Protein AF-A0A954A077-F1 (afdb_monomer)

Solvent-accessible surface area (backbone atoms only — not comparable to full-atom values): 20404 Å² total; per-residue (Å²): 140,79,82,82,80,78,78,80,76,77,80,78,68,87,57,57,68,68,60,30,76,21,44,39,75,40,31,40,36,46,90,84,21,35,38,33,35,31,28,73,30,87,57,69,44,81,38,37,49,15,20,44,37,42,24,48,82,58,83,99,54,82,42,47,31,32,36,51,42,54,82,83,36,66,44,51,37,69,34,50,36,39,37,29,52,63,32,69,64,61,98,71,73,58,87,57,49,46,52,48,24,67,52,47,84,50,29,77,48,46,100,31,81,76,78,68,49,46,64,41,37,33,42,33,39,26,70,48,64,52,73,95,46,76,83,45,64,86,32,64,41,29,58,51,40,24,43,50,63,90,50,81,59,47,69,42,38,26,75,63,52,36,40,64,73,88,51,54,39,72,53,53,60,90,76,30,26,49,30,44,52,85,57,96,85,46,83,40,68,55,72,86,37,49,47,78,35,71,76,78,48,86,82,53,71,70,50,66,69,87,65,81,62,83,86,54,55,83,66,79,73,80,87,53,91,81,64,65,79,66,62,86,47,72,67,49,88,51,69,88,58,49,35,52,32,48,37,58,80,76,72,59,92,57,67,43,37,46,41,51,45,38,47,78,77,74,88,82,61,89,74,74,40,40,77,82,82,62,80,51,99,79,54,53,75,58,77,81,43,76,47,67,68,48,82,50,78,48,85,64,80,78,89,51,82,85,51,63,91,50,74,44,41,39,37,50,44,47,45,68,86,86,71,98,70,96,74,92,82,64,79,51,78,48,78,51,118

Secondary structure (DSSP, 8-state):
-------------TTHHHHHTTEEEEEEETTTTEEEEEE-SSS-EE-TT-EEEEE---TTS-SEEEEEPPTT-EE-TT-EEEEESSPPPPSSPPTTEEE--SSGGGSSBSSS-----SSSEEEEEES---GGGTT-GGGEEEEEEES-S--TTHHHHHHTTSS-TT--BPPPPTT-EEEE---TT-SSPPGGGEEEESS--TTS-SS--------S------S-TT------PPP----SS--EEEEETT-----EEEEEEEE---TTS---S-GGG---TT-EEPPPEEEPSSEEEE------GGGTT---EEEEEEE--S--------EEEE---

Nearest PDB structures (foldseek):
  3gef-assembly2_B  TM=7.561E-01  e=6.639E-06  Homo sapiens
  1ifr-assembly1_A  TM=7.747E-01  e=1.526E-05  Homo sapiens
  7crg-assembly2_B  TM=7.083E-01  e=4.140E-05  Homo sapiens
  5aca-assembly1_3  TM=5.095E-01  e=5.907E+00  Foot-and-mouth disease virus SAT 2
  4rr3-assembly1_F  TM=3.360E-01  e=3.036E+00  Enterovirus A71

Radius of gyration: 25.1 Å; Cα contacts (8 Å, |Δi|>4): 631; chains: 1; bounding box: 51×75×74 Å

Structure (mmCIF, N/CA/C/O backbone):
data_AF-A0A954A077-F1
#
_entry.id   AF-A0A954A077-F1
#
loop_
_atom_site.group_PDB
_atom_site.id
_atom_site.type_symbol
_atom_site.label_atom_id
_atom_site.label_alt_id
_atom_site.label_comp_id
_atom_site.label_asym_id
_atom_site.label_entity_id
_atom_site.label_seq_id
_ato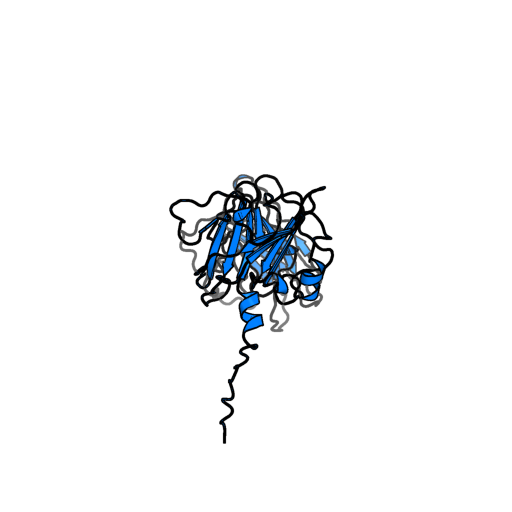m_site.pdbx_PDB_ins_code
_atom_site.Cartn_x
_atom_site.Cartn_y
_atom_site.Cartn_z
_atom_site.occupancy
_atom_site.B_iso_or_equiv
_atom_site.auth_seq_id
_atom_site.auth_comp_id
_atom_site.auth_asym_id
_atom_site.auth_atom_id
_atom_site.pdbx_PDB_model_num
ATOM 1 N N . MET A 1 1 ? 27.349 -47.635 -12.966 1.00 43.31 1 MET A N 1
ATOM 2 C CA . MET A 1 1 ? 27.189 -46.881 -11.704 1.00 43.31 1 MET A CA 1
ATOM 3 C C . MET A 1 1 ? 27.235 -45.392 -12.025 1.00 43.31 1 MET A C 1
ATOM 5 O O . MET A 1 1 ? 28.318 -44.858 -12.211 1.00 43.31 1 MET A O 1
ATOM 9 N N . ARG A 1 2 ? 26.081 -44.740 -12.211 1.00 41.91 2 ARG A N 1
ATOM 10 C CA . ARG A 1 2 ? 25.987 -43.276 -12.344 1.00 41.91 2 ARG A CA 1
ATOM 11 C C . ARG A 1 2 ? 25.276 -42.768 -11.096 1.00 41.91 2 ARG A C 1
ATOM 13 O O . ARG A 1 2 ? 24.147 -43.170 -10.839 1.00 41.91 2 ARG A O 1
ATOM 20 N N . SER A 1 3 ? 26.006 -41.992 -10.305 1.00 48.22 3 SER A N 1
ATOM 21 C CA . SER A 1 3 ? 25.556 -41.403 -9.048 1.00 48.22 3 SER A CA 1
ATOM 22 C C . SER A 1 3 ? 24.389 -40.451 -9.316 1.00 48.22 3 SER A C 1
ATOM 24 O O . SER A 1 3 ? 24.541 -39.506 -10.090 1.00 48.22 3 SER A O 1
ATOM 26 N N . LEU A 1 4 ? 23.227 -40.721 -8.713 1.00 46.06 4 LEU A N 1
ATOM 27 C CA . LEU A 1 4 ? 22.157 -39.738 -8.594 1.00 46.06 4 LEU A CA 1
ATOM 28 C C . LEU A 1 4 ? 22.641 -38.651 -7.629 1.00 46.06 4 LEU A C 1
ATOM 30 O O . LEU A 1 4 ? 22.697 -38.869 -6.421 1.00 46.06 4 LEU A O 1
ATOM 34 N N . SER A 1 5 ? 22.985 -37.481 -8.162 1.00 52.12 5 SER 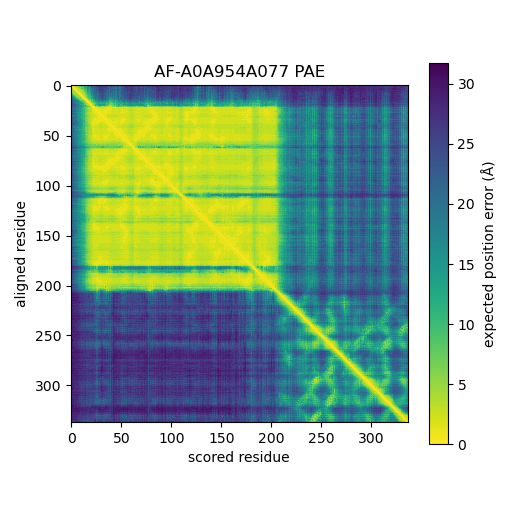A N 1
ATOM 35 C CA . SER A 1 5 ? 23.108 -36.265 -7.362 1.00 52.12 5 SER A CA 1
ATOM 36 C C . SER A 1 5 ? 21.711 -35.856 -6.907 1.00 52.12 5 SER A C 1
ATOM 38 O O . SER A 1 5 ? 20.961 -35.217 -7.643 1.00 52.12 5 SER A O 1
ATOM 40 N N . THR A 1 6 ? 21.350 -36.279 -5.701 1.00 49.41 6 THR A N 1
ATOM 41 C CA . THR A 1 6 ? 20.165 -35.829 -4.975 1.00 49.41 6 THR A CA 1
ATOM 42 C C . THR A 1 6 ? 20.297 -34.327 -4.738 1.00 49.41 6 THR A C 1
ATOM 44 O O . THR A 1 6 ? 21.000 -33.883 -3.833 1.00 49.41 6 THR A O 1
ATOM 47 N N . LEU A 1 7 ? 19.657 -33.533 -5.596 1.00 46.09 7 LEU A N 1
ATOM 48 C CA . LEU A 1 7 ? 19.487 -32.102 -5.394 1.00 46.09 7 LEU A CA 1
ATOM 49 C C . LEU A 1 7 ? 18.558 -31.933 -4.183 1.00 46.09 7 LEU A C 1
ATOM 51 O O . LEU A 1 7 ? 17.341 -32.074 -4.302 1.00 46.09 7 LEU A O 1
ATOM 55 N N . LEU A 1 8 ? 19.132 -31.698 -3.002 1.00 41.44 8 LEU A N 1
ATOM 56 C CA . LEU A 1 8 ? 18.382 -31.249 -1.833 1.00 41.44 8 LEU A CA 1
ATOM 57 C C . LEU A 1 8 ? 17.841 -29.846 -2.135 1.00 41.44 8 LEU A C 1
ATOM 59 O O . LEU A 1 8 ? 18.490 -28.834 -1.886 1.00 41.44 8 LEU A O 1
ATOM 63 N N . VAL A 1 9 ? 16.637 -29.789 -2.698 1.00 45.00 9 VAL A N 1
ATOM 64 C CA . VAL A 1 9 ? 15.799 -28.594 -2.649 1.00 45.00 9 VAL A CA 1
ATOM 65 C C . VAL A 1 9 ? 15.263 -28.532 -1.225 1.00 45.00 9 VAL A C 1
ATOM 67 O O . VAL A 1 9 ? 14.233 -29.119 -0.902 1.00 45.00 9 VAL A O 1
ATOM 70 N N . SER A 1 10 ? 16.016 -27.888 -0.337 1.00 42.28 10 SER A N 1
ATOM 71 C CA . SER A 1 10 ? 15.541 -27.557 1.002 1.00 42.28 10 SER A CA 1
ATOM 72 C C . SER A 1 10 ? 14.394 -26.564 0.863 1.00 42.28 10 SER A C 1
ATOM 74 O O . SER A 1 10 ? 14.587 -25.370 0.649 1.00 42.28 10 SER A O 1
ATOM 76 N N . VAL A 1 11 ? 13.181 -27.095 0.944 1.00 43.31 11 VAL A N 1
ATOM 77 C CA . VAL A 1 11 ? 11.930 -26.350 0.994 1.00 43.31 11 VAL A CA 1
ATOM 78 C C . VAL A 1 11 ? 11.874 -25.590 2.327 1.00 43.31 11 VAL A C 1
ATOM 80 O O . VAL A 1 11 ? 11.363 -26.077 3.331 1.00 43.31 11 VAL A O 1
ATOM 83 N N . LEU A 1 12 ? 12.422 -24.376 2.342 1.00 43.19 12 LEU A N 1
ATOM 84 C CA . LEU A 1 12 ? 12.240 -23.367 3.393 1.00 43.19 12 LEU A CA 1
ATOM 85 C C . LEU A 1 12 ? 10.832 -22.745 3.269 1.00 43.19 12 LEU A C 1
ATOM 87 O O . LEU A 1 12 ? 10.681 -21.565 2.978 1.00 43.19 12 LEU A O 1
ATOM 91 N N . LEU A 1 13 ? 9.770 -23.540 3.453 1.00 46.00 13 LEU A N 1
ATOM 92 C CA . LEU A 1 13 ? 8.381 -23.038 3.427 1.00 46.00 13 LEU A CA 1
ATOM 93 C C . LEU A 1 13 ? 7.870 -22.552 4.795 1.00 46.00 13 LEU A C 1
ATOM 95 O O . LEU A 1 13 ? 6.785 -21.984 4.868 1.00 46.00 13 LEU A O 1
ATOM 99 N N . ALA A 1 14 ? 8.640 -22.713 5.875 1.00 37.88 14 ALA A N 1
ATOM 100 C CA . ALA A 1 14 ? 8.203 -22.327 7.222 1.00 37.88 14 ALA A CA 1
ATOM 101 C C . ALA A 1 14 ? 8.355 -20.822 7.547 1.00 37.88 14 ALA A C 1
ATOM 103 O O . ALA A 1 14 ? 7.856 -20.376 8.574 1.00 37.88 14 ALA A O 1
ATOM 104 N N . GLY A 1 15 ? 9.007 -20.025 6.687 1.00 44.44 15 GLY A N 1
ATOM 105 C CA . GLY A 1 15 ? 9.194 -18.575 6.889 1.00 44.44 15 GLY A CA 1
ATOM 106 C C . GLY A 1 15 ? 8.196 -17.672 6.148 1.00 44.44 15 GLY A C 1
ATOM 107 O O . GLY A 1 15 ? 8.174 -16.464 6.372 1.00 44.44 15 GLY A O 1
ATOM 108 N N . ALA A 1 16 ? 7.365 -18.235 5.266 1.00 53.94 16 ALA A N 1
ATOM 109 C CA . ALA A 1 16 ? 6.495 -17.453 4.386 1.00 53.94 16 ALA A CA 1
ATOM 110 C C . ALA A 1 16 ? 5.394 -16.636 5.107 1.00 53.94 16 ALA A C 1
ATOM 112 O O . ALA A 1 16 ? 5.145 -15.514 4.673 1.00 53.94 16 ALA A O 1
ATOM 113 N N . PRO A 1 17 ? 4.744 -17.115 6.193 1.00 56.19 17 PRO A N 1
ATOM 114 C CA . PRO A 1 17 ? 3.683 -16.346 6.853 1.00 56.19 17 PRO A CA 1
ATOM 115 C C . PRO A 1 17 ? 4.209 -15.129 7.626 1.00 56.19 17 PRO A C 1
ATOM 117 O O . PRO A 1 17 ? 3.603 -14.063 7.573 1.00 56.19 17 PRO A O 1
ATOM 120 N N . ALA A 1 18 ? 5.355 -15.270 8.305 1.00 58.28 18 ALA A N 1
ATOM 121 C CA . ALA A 1 18 ? 5.937 -14.201 9.119 1.00 58.28 18 ALA A CA 1
ATOM 122 C C . ALA A 1 18 ? 6.430 -13.024 8.261 1.00 58.28 18 ALA A C 1
ATOM 124 O O . ALA A 1 18 ? 6.227 -11.872 8.627 1.00 58.28 18 ALA A O 1
ATOM 125 N N . LEU A 1 19 ? 6.998 -13.308 7.082 1.00 60.53 19 LEU A N 1
ATOM 126 C CA . LEU A 1 19 ? 7.396 -12.274 6.121 1.00 60.53 19 LEU A CA 1
ATOM 127 C C . LEU A 1 19 ? 6.197 -11.579 5.456 1.00 60.53 19 LEU A C 1
ATOM 129 O O . LEU A 1 19 ? 6.323 -10.432 5.040 1.00 60.53 19 LEU A O 1
ATOM 133 N N . ARG A 1 20 ? 5.030 -12.236 5.350 1.00 64.69 20 ARG A N 1
ATOM 134 C CA . ARG A 1 20 ? 3.834 -11.599 4.772 1.00 64.69 20 ARG A CA 1
ATOM 135 C C . ARG A 1 20 ? 3.222 -10.541 5.683 1.00 64.69 20 ARG A C 1
ATOM 137 O O . ARG A 1 20 ? 2.808 -9.506 5.194 1.00 64.69 20 ARG A O 1
ATOM 144 N N . ALA A 1 21 ? 3.201 -10.778 6.992 1.00 68.31 21 ALA A N 1
ATOM 145 C CA . ALA A 1 21 ? 2.691 -9.799 7.956 1.00 68.31 21 ALA A CA 1
ATOM 146 C C . ALA A 1 21 ? 3.620 -8.583 8.135 1.00 68.31 21 ALA A C 1
ATOM 148 O O . ALA A 1 21 ? 3.253 -7.604 8.779 1.00 68.31 21 ALA A O 1
ATOM 149 N N . GLN A 1 22 ? 4.842 -8.672 7.605 1.00 86.56 22 GLN A N 1
ATOM 150 C CA . GLN A 1 22 ? 5.888 -7.692 7.826 1.00 86.56 22 GLN A CA 1
ATOM 151 C C . GLN A 1 22 ? 5.765 -6.470 6.912 1.00 86.56 22 GLN A C 1
ATOM 153 O O . GLN A 1 22 ? 6.165 -5.399 7.331 1.00 86.56 22 GLN A O 1
ATOM 158 N N . VAL A 1 23 ? 5.248 -6.581 5.689 1.00 92.19 23 VAL A N 1
ATOM 159 C CA . VAL A 1 23 ? 5.204 -5.439 4.761 1.00 92.19 23 VAL A CA 1
ATOM 160 C C . VAL A 1 23 ? 3.761 -5.066 4.479 1.00 92.19 23 VAL A C 1
ATOM 162 O O . VAL A 1 23 ? 3.022 -5.874 3.926 1.00 92.19 23 VAL A O 1
ATOM 165 N N . ILE A 1 24 ? 3.378 -3.845 4.838 1.00 92.94 24 ILE A N 1
ATOM 166 C CA . ILE A 1 24 ? 1.991 -3.375 4.777 1.00 92.94 24 ILE A CA 1
ATOM 167 C C . ILE A 1 24 ? 1.879 -2.059 4.012 1.00 92.94 24 ILE A C 1
ATOM 169 O O . ILE A 1 24 ? 2.839 -1.292 3.918 1.00 92.94 24 ILE A O 1
ATOM 173 N N . LEU A 1 25 ? 0.691 -1.788 3.490 1.00 95.31 25 LEU A N 1
ATOM 174 C CA . LEU A 1 25 ? 0.269 -0.496 2.971 1.00 95.31 25 LEU A CA 1
ATOM 175 C C . LEU A 1 25 ? -0.069 0.401 4.161 1.00 95.31 25 LEU A C 1
ATOM 177 O O . LEU A 1 25 ? -1.103 0.220 4.805 1.00 95.31 25 LEU A O 1
ATOM 181 N N . SER A 1 26 ? 0.819 1.344 4.474 1.00 94.31 26 SER A N 1
ATOM 182 C CA . SER A 1 26 ? 0.599 2.270 5.586 1.00 94.31 26 SER A CA 1
ATOM 183 C C . SER A 1 26 ? -0.288 3.432 5.174 1.00 94.31 26 SER A C 1
ATOM 185 O O 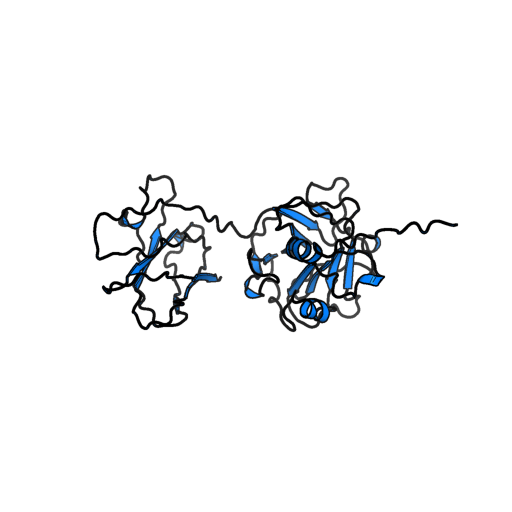. SER A 1 26 ? -1.152 3.831 5.948 1.00 94.31 26 SER A O 1
ATOM 187 N N . GLU A 1 27 ? -0.108 3.962 3.962 1.00 96.06 27 GLU A N 1
ATOM 188 C CA . GLU A 1 27 ? -0.827 5.160 3.548 1.00 96.06 27 GLU A CA 1
ATOM 189 C C . GLU A 1 27 ? -0.944 5.320 2.031 1.00 96.06 27 GLU A C 1
ATOM 191 O O . GLU A 1 27 ? -0.059 4.931 1.271 1.00 96.06 27 GLU A O 1
ATOM 196 N N . ILE A 1 28 ? -2.046 5.916 1.578 1.00 98.00 28 ILE A N 1
ATOM 197 C CA . ILE A 1 28 ? -2.298 6.237 0.172 1.00 98.00 28 ILE A CA 1
ATOM 198 C C . ILE A 1 28 ? -2.722 7.695 0.069 1.00 98.00 28 ILE A C 1
ATOM 200 O O . ILE A 1 28 ? -3.757 8.079 0.610 1.00 98.00 28 ILE A O 1
ATOM 204 N N . GLN A 1 29 ? -1.971 8.494 -0.680 1.00 97.88 29 GLN A N 1
ATOM 205 C CA . GLN A 1 29 ? -2.287 9.896 -0.920 1.00 97.88 29 GLN A CA 1
ATOM 206 C C . GLN A 1 29 ? -2.638 10.116 -2.395 1.00 97.88 29 GLN A C 1
ATOM 208 O O . GLN A 1 29 ? -1.939 9.664 -3.310 1.00 97.88 29 GLN A O 1
ATOM 213 N N . PHE A 1 30 ? -3.757 10.805 -2.623 1.00 97.94 30 PHE A N 1
ATOM 214 C CA . PHE A 1 30 ? -4.420 10.856 -3.923 1.00 97.94 30 PHE A CA 1
ATOM 215 C C . PHE A 1 30 ? -4.063 12.098 -4.748 1.00 97.94 30 PHE A C 1
ATOM 217 O O . PHE A 1 30 ? -4.082 12.037 -5.973 1.00 97.94 30 PHE A O 1
ATOM 224 N N . GLU A 1 31 ? -3.721 13.231 -4.147 1.00 96.50 31 GLU A N 1
ATOM 225 C CA . GLU A 1 31 ? -3.400 14.461 -4.880 1.00 96.50 31 GLU A CA 1
ATOM 226 C C . GLU A 1 31 ? -1.989 14.427 -5.496 1.00 96.50 31 GLU A C 1
ATOM 228 O O . GLU A 1 31 ? -1.798 14.665 -6.692 1.00 96.50 31 GLU A O 1
ATOM 233 N N . ASP A 1 32 ? -0.999 14.062 -4.693 1.00 96.94 32 ASP A N 1
ATOM 234 C CA . ASP A 1 32 ? 0.406 13.896 -5.063 1.00 96.94 32 ASP A CA 1
ATOM 235 C C . ASP A 1 32 ? 0.720 12.496 -5.595 1.00 96.94 32 ASP A C 1
ATOM 237 O O . ASP A 1 32 ? 1.808 12.290 -6.140 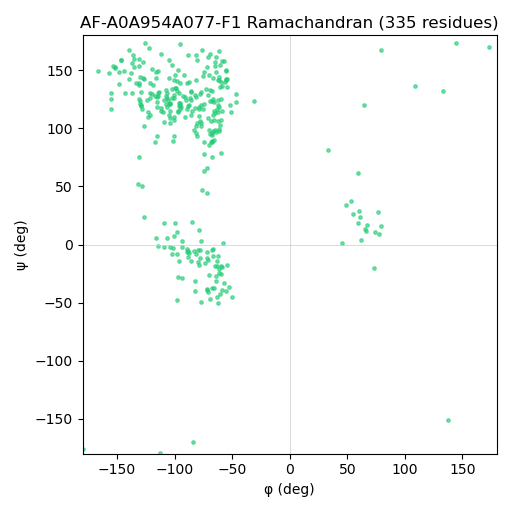1.00 96.94 32 ASP A O 1
ATOM 241 N N . GLN A 1 33 ? -0.247 11.574 -5.524 1.00 97.44 33 GLN A N 1
ATOM 242 C CA . GLN A 1 33 ? -0.193 10.234 -6.110 1.00 97.44 33 GLN A CA 1
ATOM 243 C C . GLN A 1 33 ? 0.982 9.421 -5.569 1.00 97.44 33 GLN A C 1
ATOM 245 O O . GLN A 1 33 ? 1.877 9.021 -6.316 1.00 97.44 33 GLN A O 1
ATOM 250 N N . TRP A 1 34 ? 1.005 9.178 -4.264 1.00 98.00 34 TRP A N 1
ATOM 251 C CA . TRP A 1 34 ? 1.998 8.296 -3.664 1.00 98.00 34 TRP A CA 1
ATOM 252 C C . TRP A 1 34 ? 1.356 7.274 -2.738 1.00 98.00 34 TRP A C 1
ATOM 254 O O . TRP A 1 34 ? 0.271 7.470 -2.196 1.00 98.00 34 TRP A O 1
ATOM 264 N N . ILE A 1 35 ? 2.054 6.157 -2.596 1.00 98.25 35 ILE A N 1
ATOM 265 C CA . ILE A 1 35 ? 1.714 5.041 -1.725 1.00 98.25 35 ILE A CA 1
ATOM 266 C C . ILE A 1 35 ? 2.884 4.880 -0.772 1.00 98.25 35 ILE A C 1
ATOM 268 O O . ILE A 1 35 ? 4.036 4.837 -1.204 1.00 98.25 35 ILE A O 1
ATOM 272 N N . GLU A 1 36 ? 2.602 4.791 0.510 1.00 97.56 36 GLU A N 1
ATOM 273 C CA . GLU A 1 36 ? 3.590 4.474 1.517 1.00 97.56 36 GLU A CA 1
ATOM 274 C C . GLU A 1 36 ? 3.456 3.014 1.936 1.00 97.56 36 GLU A C 1
ATOM 276 O O . GLU A 1 36 ? 2.363 2.478 2.142 1.00 97.56 36 GLU A O 1
ATOM 281 N N . ILE A 1 37 ? 4.608 2.362 2.003 1.00 96.38 37 ILE A N 1
ATOM 282 C CA . ILE A 1 37 ? 4.752 0.969 2.382 1.00 96.38 37 ILE A CA 1
ATOM 283 C C . ILE A 1 37 ? 5.638 0.936 3.617 1.00 96.38 37 ILE A C 1
ATOM 285 O O . ILE A 1 37 ? 6.726 1.510 3.613 1.00 96.38 37 ILE A O 1
ATOM 289 N N . LEU A 1 38 ? 5.194 0.235 4.652 1.00 93.44 38 LEU A N 1
ATOM 290 C CA . LEU A 1 38 ? 5.939 0.049 5.889 1.00 93.44 38 LEU A CA 1
ATOM 291 C C . LEU A 1 38 ? 6.455 -1.384 5.966 1.00 93.44 38 LEU A C 1
ATOM 293 O O . LEU A 1 38 ? 5.679 -2.336 5.888 1.00 93.44 38 LEU A O 1
ATOM 297 N N . ASN A 1 39 ? 7.754 -1.537 6.203 1.00 92.88 39 ASN A N 1
ATOM 298 C CA . ASN A 1 39 ? 8.304 -2.761 6.758 1.00 92.88 39 ASN A CA 1
ATOM 299 C C . ASN A 1 39 ? 8.120 -2.737 8.286 1.00 92.88 39 ASN A C 1
ATOM 301 O O . ASN A 1 39 ? 8.930 -2.184 9.016 1.00 92.88 39 ASN A O 1
ATOM 305 N N . ASN A 1 40 ? 7.059 -3.368 8.768 1.00 88.19 40 ASN A N 1
ATOM 306 C CA . ASN A 1 40 ? 6.650 -3.479 10.164 1.00 88.19 40 ASN A CA 1
ATOM 307 C C . ASN A 1 40 ? 7.447 -4.511 10.997 1.00 88.19 40 ASN A C 1
ATOM 309 O O . ASN A 1 40 ? 7.138 -4.796 12.150 1.00 88.19 40 ASN A O 1
ATOM 313 N N . GLY A 1 41 ? 8.457 -5.147 10.419 1.00 86.38 41 GLY A N 1
ATOM 314 C CA . GLY A 1 41 ? 9.256 -6.154 11.110 1.00 86.38 41 GLY A CA 1
ATOM 315 C C . GLY A 1 41 ? 10.679 -5.670 11.344 1.00 86.38 41 GLY A C 1
ATOM 316 O O . GLY A 1 41 ? 11.135 -4.734 10.692 1.00 86.38 41 GLY A O 1
ATOM 317 N N . PRO A 1 42 ? 11.429 -6.333 12.237 1.00 85.31 42 PRO A N 1
ATOM 318 C CA . PRO A 1 42 ? 12.794 -5.932 12.570 1.00 85.31 42 PRO A CA 1
ATOM 319 C C . PRO A 1 42 ? 13.815 -6.257 11.475 1.00 85.31 42 PRO A C 1
ATOM 321 O O . PRO A 1 42 ? 14.937 -5.757 11.512 1.00 85.31 42 PRO A O 1
ATOM 324 N N . ASN A 1 43 ? 13.459 -7.117 10.522 1.00 88.81 43 ASN A N 1
ATOM 325 C CA . ASN A 1 43 ? 14.390 -7.639 9.528 1.00 88.81 43 ASN A CA 1
ATOM 326 C C . ASN A 1 43 ? 14.308 -6.848 8.222 1.00 88.81 43 ASN A C 1
ATOM 328 O O . ASN A 1 43 ? 13.242 -6.371 7.843 1.00 88.81 43 ASN A O 1
ATOM 332 N N . GLU A 1 44 ? 15.411 -6.764 7.485 1.00 93.94 44 GLU A N 1
ATOM 333 C CA . GLU A 1 44 ? 15.356 -6.283 6.103 1.00 93.94 44 GLU A CA 1
ATOM 334 C C . GLU A 1 44 ? 14.495 -7.218 5.235 1.00 93.94 44 GLU A C 1
ATOM 336 O O . GLU A 1 44 ? 14.554 -8.442 5.377 1.00 93.94 44 GLU A O 1
ATOM 341 N N . VAL A 1 45 ? 13.721 -6.637 4.317 1.00 94.69 45 VAL A N 1
ATOM 342 C CA . VAL A 1 45 ? 12.962 -7.361 3.292 1.00 94.69 45 VAL A CA 1
ATOM 343 C C . VAL A 1 45 ? 13.515 -7.025 1.909 1.00 94.69 45 VAL A C 1
ATOM 345 O O . VAL A 1 45 ? 13.621 -5.857 1.533 1.00 94.69 45 VAL A O 1
ATOM 348 N N . ASP A 1 46 ? 13.842 -8.062 1.136 1.00 95.62 46 ASP A N 1
ATOM 349 C CA . ASP A 1 46 ? 14.175 -7.946 -0.286 1.00 95.62 46 ASP A CA 1
ATOM 350 C C . ASP A 1 46 ? 12.890 -7.992 -1.121 1.00 95.62 46 ASP A C 1
ATOM 352 O O . ASP A 1 46 ? 12.212 -9.020 -1.205 1.00 95.62 46 ASP A O 1
ATOM 356 N N . MET A 1 47 ? 12.559 -6.863 -1.738 1.00 96.44 47 MET A N 1
ATOM 357 C CA . MET A 1 47 ? 11.359 -6.667 -2.546 1.00 96.44 47 MET A CA 1
ATOM 358 C C . MET A 1 47 ? 11.648 -6.752 -4.045 1.00 96.44 47 MET A C 1
ATOM 360 O O . MET A 1 47 ? 10.755 -6.511 -4.849 1.00 96.44 47 MET A O 1
ATOM 364 N N . SER A 1 48 ? 12.862 -7.122 -4.463 1.00 96.56 48 SER A N 1
ATOM 365 C CA . SER A 1 48 ? 13.272 -7.125 -5.880 1.00 96.56 48 SER A CA 1
ATOM 366 C C . SER A 1 48 ? 12.414 -8.015 -6.783 1.00 96.56 48 SER A C 1
ATOM 368 O O . SER A 1 48 ? 12.443 -7.872 -8.000 1.00 96.56 48 SER A O 1
ATOM 370 N N . SER A 1 49 ? 11.687 -8.968 -6.198 1.00 95.94 49 SER A N 1
ATOM 371 C CA . SER A 1 49 ? 10.779 -9.878 -6.902 1.00 95.94 49 SER A CA 1
ATOM 372 C C . SER A 1 49 ? 9.305 -9.558 -6.669 1.00 95.94 49 SER A C 1
ATOM 374 O O . SER A 1 49 ? 8.453 -10.316 -7.113 1.00 95.94 49 SER A O 1
ATOM 376 N N . TRP A 1 50 ? 8.985 -8.469 -5.972 1.00 97.25 50 TRP A N 1
ATOM 377 C CA . TRP A 1 50 ? 7.625 -8.113 -5.573 1.00 97.25 50 TRP A CA 1
ATOM 378 C C . TRP A 1 50 ? 6.994 -7.149 -6.580 1.00 97.25 50 TRP A C 1
ATOM 380 O O . TRP A 1 50 ? 7.671 -6.601 -7.455 1.00 97.25 50 TRP A O 1
ATOM 390 N N . SER A 1 51 ? 5.706 -6.866 -6.427 1.00 97.19 51 SER A N 1
ATOM 391 C CA . SER A 1 51 ? 4.996 -5.856 -7.214 1.00 97.19 51 SER A CA 1
ATOM 392 C C . SER A 1 51 ? 3.899 -5.156 -6.415 1.00 97.19 51 SER A C 1
ATOM 394 O O . SER A 1 51 ? 3.359 -5.729 -5.469 1.00 97.19 51 SER A O 1
ATOM 396 N N . VAL A 1 52 ? 3.504 -3.964 -6.858 1.00 97.31 52 VAL A N 1
ATOM 397 C CA . VAL A 1 52 ? 2.267 -3.291 -6.441 1.00 97.31 52 VAL A CA 1
ATOM 398 C C . VAL A 1 52 ? 1.194 -3.489 -7.505 1.00 97.31 52 VAL A C 1
ATOM 400 O O . VAL A 1 52 ? 1.450 -3.345 -8.703 1.00 97.31 52 VAL A O 1
ATOM 403 N N . TYR A 1 53 ? -0.009 -3.820 -7.054 1.00 96.44 53 TYR A N 1
ATOM 404 C CA . TYR A 1 53 ? -1.192 -4.037 -7.872 1.00 96.44 53 TYR A CA 1
ATOM 405 C C . TYR A 1 53 ? -2.241 -2.966 -7.580 1.00 96.44 53 TYR A C 1
ATOM 407 O O . TYR A 1 53 ? -2.587 -2.762 -6.422 1.00 96.44 53 TYR A O 1
ATOM 415 N N . LEU A 1 54 ? -2.782 -2.339 -8.625 1.00 97.00 54 LEU A N 1
ATOM 416 C CA . LEU A 1 54 ? -3.945 -1.453 -8.548 1.00 97.00 54 LEU A CA 1
ATOM 417 C C . LEU A 1 54 ? -5.095 -2.052 -9.364 1.00 97.00 54 LEU A C 1
ATOM 419 O O . LEU A 1 54 ? -4.925 -2.341 -10.551 1.00 97.00 54 LEU A O 1
ATOM 423 N N . ALA A 1 55 ? -6.271 -2.187 -8.756 1.00 96.31 55 ALA A N 1
ATOM 424 C CA . ALA A 1 55 ? -7.525 -2.491 -9.434 1.00 96.31 55 ALA A CA 1
ATOM 425 C C . ALA A 1 55 ? -8.429 -1.254 -9.465 1.00 96.31 55 ALA A C 1
ATOM 427 O O . ALA A 1 55 ? -8.658 -0.614 -8.439 1.00 96.31 55 ALA A O 1
ATOM 428 N N . THR A 1 56 ? -8.991 -0.959 -10.635 1.00 96.12 56 THR A N 1
ATOM 429 C CA . THR A 1 56 ? -9.926 0.158 -10.840 1.00 96.12 56 THR A CA 1
ATOM 430 C C . THR A 1 56 ? -11.221 -0.343 -11.477 1.00 96.12 56 THR A C 1
ATOM 432 O O . THR A 1 56 ? -11.358 -1.521 -11.821 1.00 96.12 56 THR A O 1
ATOM 435 N N . LYS A 1 57 ? -12.214 0.540 -11.600 1.00 95.12 57 LYS A N 1
ATOM 436 C CA . LYS A 1 57 ? -13.512 0.251 -12.234 1.00 95.12 57 LYS A CA 1
ATOM 437 C C . LYS A 1 57 ? -13.871 1.254 -13.324 1.00 95.12 57 LYS A C 1
ATOM 439 O O . LYS A 1 57 ? -15.047 1.436 -13.639 1.00 95.12 57 LYS A O 1
ATOM 444 N N . THR A 1 58 ? -12.872 1.914 -13.897 1.00 92.38 58 THR A N 1
ATOM 445 C CA . THR A 1 58 ? -13.105 2.948 -14.899 1.00 92.38 58 THR A CA 1
ATOM 446 C C . THR A 1 58 ? -13.716 2.332 -16.161 1.00 92.38 58 THR A C 1
ATOM 448 O O . THR A 1 58 ? -13.122 1.428 -16.755 1.00 92.38 58 THR A O 1
ATOM 451 N N . PRO A 1 59 ? -14.904 2.789 -16.603 1.00 91.50 59 PRO A N 1
ATOM 452 C CA . PRO A 1 59 ? -15.548 2.237 -17.787 1.00 91.50 59 PRO A CA 1
ATOM 453 C C . PRO A 1 59 ? -14.643 2.310 -19.020 1.00 91.50 59 PRO A C 1
ATOM 455 O O . PRO A 1 59 ? -13.978 3.318 -19.257 1.00 91.50 59 PRO A O 1
ATOM 458 N N . ASN A 1 60 ? -14.661 1.252 -19.836 1.00 88.81 60 ASN A N 1
ATOM 459 C CA . ASN A 1 60 ? -13.898 1.146 -21.087 1.00 88.81 60 ASN A CA 1
ATOM 460 C C . ASN A 1 60 ? -12.367 1.222 -20.924 1.00 88.81 60 ASN A C 1
ATOM 462 O O . ASN A 1 60 ? -11.666 1.565 -21.878 1.00 88.81 60 ASN A O 1
ATOM 466 N N . ARG A 1 61 ? -11.833 0.900 -19.739 1.00 84.31 61 ARG A N 1
ATOM 467 C CA . ARG A 1 61 ? -10.388 0.821 -19.485 1.00 84.31 61 ARG A CA 1
ATOM 468 C C . ARG A 1 61 ? -9.966 -0.555 -18.985 1.00 84.31 61 ARG A C 1
ATOM 470 O O . ARG A 1 61 ? -10.785 -1.423 -18.693 1.00 84.31 61 ARG A O 1
ATOM 477 N N . THR A 1 62 ? -8.650 -0.762 -18.946 1.00 79.88 62 THR A N 1
ATOM 478 C CA . THR A 1 62 ? -8.086 -1.907 -18.228 1.00 79.88 62 THR A CA 1
ATOM 479 C C . THR A 1 62 ? -8.327 -1.687 -16.739 1.00 79.88 62 THR A C 1
ATOM 481 O O . THR A 1 62 ? -8.029 -0.624 -16.225 1.00 79.88 62 THR A O 1
ATOM 484 N N . ASN A 1 63 ? -8.828 -2.697 -16.035 1.00 86.44 63 ASN A N 1
ATOM 485 C CA . ASN A 1 63 ? -9.200 -2.569 -14.620 1.00 86.44 63 ASN A CA 1
ATOM 486 C C . ASN A 1 63 ? -8.124 -3.125 -13.673 1.00 86.44 63 ASN A C 1
ATOM 488 O O . ASN A 1 63 ? -8.418 -3.494 -12.536 1.00 86.44 63 ASN A O 1
ATOM 492 N N . ASN A 1 64 ? -6.890 -3.282 -14.162 1.00 92.81 64 ASN A N 1
ATOM 493 C CA . ASN A 1 64 ? -5.774 -3.802 -13.384 1.00 92.81 64 ASN A CA 1
ATOM 494 C C . ASN A 1 64 ? -4.405 -3.356 -13.906 1.00 92.81 64 ASN A C 1
ATOM 496 O O . ASN A 1 64 ? -4.079 -3.605 -15.067 1.00 92.81 64 ASN A O 1
ATOM 500 N N . TYR A 1 65 ? -3.572 -2.846 -13.006 1.00 94.50 65 TYR A N 1
ATOM 501 C CA . TYR A 1 65 ? -2.242 -2.312 -13.292 1.00 94.50 65 TYR A CA 1
ATOM 502 C C . TYR A 1 65 ? -1.218 -2.912 -12.328 1.00 94.50 65 TYR A C 1
ATOM 504 O O . TYR A 1 65 ? -1.513 -3.081 -11.146 1.00 94.50 65 TYR A O 1
ATOM 512 N N . TRP A 1 66 ? -0.036 -3.257 -12.840 1.00 94.75 66 TRP A N 1
ATOM 513 C CA . TRP A 1 66 ? 1.016 -3.928 -12.071 1.00 94.75 66 TRP A CA 1
ATOM 514 C C . TRP A 1 66 ? 2.347 -3.208 -12.227 1.00 94.75 66 TRP A C 1
ATOM 516 O O . TRP A 1 66 ? 2.878 -3.126 -13.334 1.00 94.75 66 TRP A O 1
ATOM 526 N N . PHE A 1 67 ? 2.911 -2.746 -11.120 1.00 96.19 67 PHE A N 1
ATOM 527 C CA . PHE A 1 67 ? 4.256 -2.189 -11.069 1.00 96.19 67 PHE A CA 1
ATOM 528 C C . PHE A 1 67 ? 5.194 -3.173 -10.370 1.00 96.19 67 PHE A C 1
ATOM 530 O O . PHE A 1 67 ? 4.957 -3.536 -9.222 1.00 96.19 67 PHE A O 1
ATOM 537 N N . GLY A 1 68 ? 6.244 -3.620 -11.056 1.00 96.56 68 GLY A N 1
ATOM 538 C CA . GLY A 1 68 ? 7.274 -4.476 -10.469 1.00 96.56 68 GLY A CA 1
ATOM 539 C C . GLY A 1 68 ? 8.334 -3.636 -9.775 1.00 96.56 68 GLY A C 1
ATOM 540 O O . GLY A 1 68 ? 8.851 -2.694 -10.370 1.00 96.56 68 GLY A O 1
ATOM 541 N N . PHE A 1 69 ? 8.682 -3.986 -8.539 1.00 97.12 69 PHE A N 1
ATOM 542 C CA . PHE A 1 69 ? 9.796 -3.335 -7.854 1.00 97.12 69 PHE A CA 1
ATOM 543 C C . PHE A 1 69 ? 11.110 -3.554 -8.633 1.00 97.12 69 PHE A C 1
ATOM 545 O O . PHE A 1 69 ? 11.386 -4.677 -9.065 1.00 97.12 69 PHE A O 1
ATOM 552 N N . PRO A 1 70 ? 11.947 -2.518 -8.821 1.00 96.50 70 PRO A N 1
ATOM 553 C CA . PRO A 1 70 ? 13.235 -2.671 -9.488 1.00 96.50 70 PRO A CA 1
ATOM 554 C C . PRO A 1 70 ? 14.158 -3.671 -8.779 1.00 96.50 70 PRO A C 1
ATOM 556 O O . PRO A 1 70 ? 14.044 -3.908 -7.573 1.00 96.50 70 PRO A O 1
ATOM 559 N N . ALA A 1 71 ? 15.130 -4.211 -9.514 1.00 95.88 71 ALA A N 1
ATOM 560 C CA . ALA A 1 71 ? 16.171 -5.048 -8.929 1.00 95.88 71 ALA A CA 1
ATOM 561 C C . ALA A 1 71 ? 16.907 -4.316 -7.791 1.00 95.88 71 ALA A C 1
ATOM 563 O O . ALA A 1 71 ? 17.204 -3.127 -7.901 1.00 95.88 71 ALA A O 1
ATOM 564 N N . ASN A 1 72 ? 17.242 -5.051 -6.729 1.00 94.62 72 ASN A N 1
ATOM 565 C CA . ASN A 1 72 ? 17.857 -4.553 -5.495 1.00 94.62 72 ASN A CA 1
ATOM 566 C C . ASN A 1 72 ? 16.967 -3.627 -4.648 1.00 94.62 72 ASN A C 1
ATOM 568 O O . ASN A 1 72 ? 17.484 -2.951 -3.759 1.00 94.62 72 ASN A O 1
ATOM 572 N N . SER A 1 73 ? 15.650 -3.609 -4.874 1.00 95.88 73 SER A N 1
ATOM 573 C CA . SER A 1 73 ? 14.719 -2.943 -3.957 1.00 95.88 73 SER A CA 1
ATOM 574 C C . SER A 1 73 ? 14.739 -3.654 -2.605 1.00 95.88 73 SER A C 1
ATOM 576 O O . SER A 1 73 ? 14.325 -4.808 -2.500 1.00 95.88 73 SER A O 1
ATOM 578 N N . ARG A 1 74 ? 15.232 -2.970 -1.571 1.00 95.75 74 ARG A N 1
ATOM 579 C CA . ARG A 1 74 ? 15.346 -3.477 -0.198 1.00 95.75 74 ARG A CA 1
ATOM 580 C C . ARG A 1 74 ? 14.745 -2.470 0.767 1.00 95.75 74 ARG A C 1
ATOM 582 O O . ARG A 1 74 ? 14.888 -1.268 0.560 1.00 95.75 74 ARG A O 1
ATOM 589 N N . MET A 1 75 ? 14.112 -2.962 1.824 1.00 95.25 75 MET A N 1
ATOM 590 C CA . MET A 1 75 ? 13.573 -2.127 2.894 1.00 95.25 75 MET A CA 1
ATOM 591 C C . MET A 1 75 ? 14.073 -2.647 4.233 1.00 95.25 75 MET A C 1
ATOM 593 O O . MET A 1 75 ? 13.763 -3.778 4.609 1.00 95.25 75 MET A O 1
ATOM 597 N N . ALA A 1 76 ? 14.851 -1.840 4.954 1.00 93.19 76 ALA A N 1
ATOM 598 C CA . ALA A 1 76 ? 15.296 -2.202 6.296 1.00 93.19 76 ALA A CA 1
ATOM 599 C C . ALA A 1 76 ? 14.102 -2.315 7.264 1.00 93.19 76 ALA A C 1
ATOM 601 O O . ALA A 1 76 ? 13.007 -1.827 6.979 1.00 93.19 76 ALA A O 1
ATOM 602 N N . GLY A 1 77 ? 14.308 -2.997 8.391 1.00 89.50 77 GLY A N 1
ATOM 603 C CA . GLY A 1 77 ? 13.261 -3.173 9.393 1.00 89.50 77 GLY A CA 1
ATOM 604 C C . GLY A 1 77 ? 12.781 -1.845 9.977 1.00 89.50 77 GLY A C 1
ATOM 605 O O . GLY A 1 77 ? 13.586 -0.938 10.197 1.00 89.50 77 GLY A O 1
ATOM 606 N N . TYR A 1 78 ? 11.476 -1.731 10.216 1.00 88.25 78 TYR A N 1
ATOM 607 C CA . TYR A 1 78 ? 10.810 -0.515 10.706 1.00 88.25 78 TYR A CA 1
ATOM 608 C C . TYR A 1 78 ? 11.061 0.731 9.846 1.00 88.25 78 TYR A C 1
ATOM 610 O O . TYR A 1 78 ? 11.048 1.852 10.352 1.00 88.25 78 TYR A O 1
ATOM 618 N N . GLN A 1 79 ? 11.351 0.550 8.556 1.00 92.31 79 GLN A N 1
ATOM 619 C CA . GLN A 1 79 ? 11.496 1.649 7.607 1.00 92.31 79 GLN A CA 1
ATOM 620 C C . GLN A 1 79 ? 10.287 1.746 6.687 1.00 92.31 79 GLN A C 1
ATOM 622 O O . GLN A 1 79 ? 9.560 0.776 6.466 1.00 92.31 79 GLN A O 1
ATOM 627 N N . PHE A 1 80 ? 10.134 2.937 6.122 1.00 94.50 80 PHE A N 1
ATOM 628 C CA . PHE A 1 80 ? 9.134 3.251 5.121 1.00 94.50 80 PHE A CA 1
ATOM 629 C C . PHE A 1 80 ? 9.749 3.292 3.729 1.00 94.50 80 PHE A C 1
ATOM 631 O O . PHE A 1 80 ? 10.931 3.594 3.554 1.00 94.50 80 PHE A O 1
ATOM 638 N N . LEU A 1 81 ? 8.906 3.050 2.737 1.00 96.94 81 LEU A N 1
ATOM 639 C CA . LEU A 1 81 ? 9.181 3.247 1.328 1.00 96.94 81 LEU A CA 1
ATOM 640 C C . LEU A 1 81 ? 8.034 4.040 0.718 1.00 96.94 81 LEU A C 1
ATOM 642 O O . LEU A 1 81 ? 6.882 3.608 0.755 1.00 96.94 81 LEU A O 1
ATOM 646 N N . LYS A 1 82 ? 8.358 5.177 0.111 1.00 97.81 82 LYS A N 1
ATOM 647 C CA . LYS A 1 82 ? 7.396 6.007 -0.609 1.00 97.81 82 LYS A CA 1
ATOM 648 C C . LYS A 1 82 ? 7.453 5.699 -2.100 1.00 97.81 82 LYS A C 1
ATOM 650 O O . LYS A 1 82 ? 8.444 5.982 -2.766 1.00 97.81 82 LYS A O 1
ATOM 655 N N . LEU A 1 83 ? 6.379 5.143 -2.641 1.00 98.00 83 LEU A N 1
ATOM 656 C CA . LEU A 1 83 ? 6.214 4.860 -4.061 1.00 98.00 83 LEU A CA 1
ATOM 657 C C . LEU A 1 83 ? 5.341 5.932 -4.719 1.00 98.00 83 LEU A C 1
ATOM 659 O O . LEU A 1 83 ? 4.130 5.964 -4.517 1.00 98.00 83 LEU A O 1
ATOM 663 N N . TYR A 1 84 ? 5.930 6.776 -5.559 1.00 98.12 84 TYR A N 1
ATOM 664 C CA . TYR A 1 84 ? 5.193 7.711 -6.402 1.00 98.12 84 TYR A CA 1
ATOM 665 C C . TYR A 1 84 ? 4.577 6.992 -7.604 1.00 98.12 84 TYR A C 1
ATOM 667 O O . TYR A 1 84 ? 5.279 6.429 -8.450 1.00 98.12 84 TYR A O 1
ATOM 675 N N . TRP A 1 85 ? 3.255 7.051 -7.693 1.00 97.44 85 TRP A N 1
ATOM 676 C CA . TRP A 1 85 ? 2.437 6.385 -8.692 1.00 97.44 85 TRP A CA 1
ATOM 677 C C . TRP A 1 85 ? 2.168 7.290 -9.899 1.00 97.44 85 TRP A C 1
ATOM 679 O O . TRP A 1 85 ? 1.729 8.431 -9.772 1.00 97.44 85 TRP A O 1
ATOM 689 N N . GLY A 1 86 ? 2.452 6.792 -11.100 1.00 95.31 86 GLY A N 1
ATOM 690 C CA . GLY A 1 86 ? 2.306 7.530 -12.358 1.00 95.31 86 GLY A CA 1
ATOM 691 C C . GLY A 1 86 ? 3.238 8.743 -12.499 1.00 95.31 86 GLY A C 1
ATOM 692 O O . GLY A 1 86 ? 3.008 9.590 -13.362 1.00 95.31 86 GLY A O 1
ATOM 693 N N . LYS A 1 87 ? 4.264 8.880 -11.647 1.00 96.50 87 LYS A N 1
ATOM 694 C CA . LYS A 1 87 ? 5.203 10.013 -11.676 1.00 96.50 87 LYS A CA 1
ATOM 695 C C . LYS A 1 87 ? 6.479 9.654 -12.420 1.00 96.50 87 LYS A C 1
ATOM 697 O O . LYS A 1 87 ? 7.018 8.562 -12.256 1.00 96.50 87 LYS A O 1
ATOM 702 N N . LYS A 1 88 ? 6.991 10.615 -13.191 1.00 96.38 88 LYS A N 1
ATOM 703 C CA . LYS A 1 88 ? 8.255 10.500 -13.921 1.00 96.38 88 LYS A CA 1
ATOM 704 C C . LYS A 1 88 ? 9.399 10.113 -12.984 1.00 96.38 88 LYS A C 1
ATOM 706 O O . LYS A 1 88 ? 9.556 10.709 -11.923 1.00 96.38 88 LYS A O 1
ATOM 711 N N . ILE A 1 89 ? 10.219 9.161 -13.422 1.00 96.56 89 ILE A N 1
ATOM 712 C CA . ILE A 1 89 ? 11.409 8.732 -12.684 1.00 96.56 89 ILE A CA 1
ATOM 713 C C . ILE A 1 89 ? 12.447 9.871 -12.726 1.00 96.56 89 ILE A C 1
ATOM 715 O O . ILE A 1 89 ? 12.804 10.319 -13.825 1.00 96.56 89 ILE A O 1
ATOM 719 N N . PRO A 1 90 ? 12.924 10.375 -11.572 1.00 96.88 90 PRO A N 1
ATOM 720 C CA . PRO A 1 90 ? 13.956 11.403 -11.536 1.00 96.88 90 PRO A CA 1
ATOM 721 C C . PRO A 1 90 ? 15.313 10.830 -11.966 1.00 96.88 90 PRO A C 1
ATOM 723 O O . PRO A 1 90 ? 15.549 9.626 -11.917 1.00 96.88 90 PRO A O 1
ATOM 726 N N . THR A 1 91 ? 16.249 11.700 -12.351 1.00 96.81 91 THR A N 1
ATOM 727 C CA . THR A 1 91 ? 17.625 11.281 -12.684 1.00 96.81 91 THR A CA 1
ATOM 728 C C . THR A 1 91 ? 18.361 10.687 -11.485 1.00 96.81 91 THR A C 1
ATOM 730 O O . THR A 1 91 ? 19.193 9.800 -11.649 1.00 96.81 91 THR A O 1
ATOM 733 N N . THR A 1 92 ? 18.033 11.171 -10.287 1.00 96.44 92 THR A N 1
ATOM 734 C CA . THR A 1 92 ? 18.543 10.673 -9.012 1.00 96.44 92 THR A CA 1
ATOM 735 C C . THR A 1 92 ? 17.346 10.415 -8.117 1.00 96.44 92 THR A C 1
ATOM 737 O O . THR A 1 92 ? 16.580 11.334 -7.837 1.00 96.44 92 THR A O 1
ATOM 740 N N . THR A 1 93 ? 17.170 9.167 -7.696 1.00 95.44 93 THR A N 1
ATOM 741 C CA . THR A 1 93 ? 16.075 8.789 -6.798 1.00 95.44 93 THR A CA 1
ATOM 742 C C . THR A 1 93 ? 16.521 9.002 -5.351 1.00 95.44 93 THR A C 1
ATOM 744 O O . THR A 1 93 ? 17.592 8.503 -4.988 1.00 95.44 93 THR A O 1
ATOM 747 N N . PRO A 1 94 ? 15.766 9.755 -4.532 1.00 95.62 94 PRO A N 1
ATOM 748 C CA . PRO A 1 94 ? 16.071 9.894 -3.113 1.00 95.62 94 PRO A CA 1
ATOM 749 C C . PRO A 1 94 ? 16.042 8.542 -2.380 1.00 95.62 94 PRO A C 1
ATOM 751 O O . PRO A 1 94 ? 15.355 7.616 -2.817 1.00 95.62 94 PRO A O 1
ATOM 754 N N . PRO A 1 95 ? 16.772 8.401 -1.258 1.00 93.44 95 PRO A N 1
ATOM 755 C CA . PRO A 1 95 ? 16.665 7.217 -0.412 1.00 93.44 95 PRO A CA 1
ATOM 756 C C . PRO A 1 95 ? 15.213 6.967 0.008 1.00 93.44 95 PRO A C 1
ATOM 758 O O . PRO A 1 95 ? 14.489 7.917 0.296 1.00 93.44 95 PRO A O 1
ATOM 761 N N . ASN A 1 96 ? 14.810 5.695 0.077 1.00 94.88 96 ASN A N 1
ATOM 762 C CA . ASN A 1 96 ? 13.458 5.269 0.464 1.00 94.88 96 ASN A CA 1
ATOM 763 C C . ASN A 1 96 ? 12.325 5.810 -0.425 1.00 94.88 96 ASN A C 1
ATOM 765 O O . ASN A 1 96 ? 11.159 5.766 -0.034 1.00 94.88 96 ASN A O 1
ATOM 769 N N . GLU A 1 97 ? 12.641 6.272 -1.634 1.00 97.19 97 GLU A N 1
ATOM 770 C CA . GLU A 1 97 ? 11.646 6.634 -2.635 1.00 97.19 97 GLU A CA 1
ATOM 771 C C . GLU A 1 97 ? 11.743 5.727 -3.863 1.00 97.19 97 GLU A C 1
ATOM 773 O O . GLU A 1 97 ? 12.819 5.273 -4.250 1.00 97.19 97 GLU A O 1
ATOM 778 N N . LEU A 1 98 ? 10.605 5.484 -4.504 1.00 97.44 98 LEU A N 1
ATOM 779 C CA . LEU A 1 98 ? 10.500 4.829 -5.801 1.00 97.44 98 LEU A CA 1
ATOM 780 C C . LEU A 1 98 ? 9.487 5.555 -6.670 1.00 97.44 98 LEU A C 1
ATOM 782 O O . LEU A 1 98 ? 8.572 6.209 -6.181 1.00 97.44 98 LEU A O 1
ATOM 786 N N . TYR A 1 99 ? 9.638 5.399 -7.978 1.00 97.81 99 TYR A N 1
ATOM 787 C CA . TYR A 1 99 ? 8.791 6.039 -8.970 1.00 97.81 99 TYR A CA 1
ATOM 788 C C . TYR A 1 99 ? 8.347 4.975 -9.959 1.00 97.81 99 TYR A C 1
ATOM 790 O O . TYR A 1 99 ? 9.189 4.298 -10.553 1.00 97.81 99 TYR A O 1
ATOM 798 N N . THR A 1 100 ? 7.038 4.833 -10.167 1.00 96.00 100 THR A N 1
ATOM 799 C CA . THR A 1 100 ? 6.537 3.891 -11.175 1.00 96.00 100 THR A CA 1
ATOM 800 C C . THR A 1 100 ? 6.813 4.361 -12.596 1.00 96.00 100 THR A C 1
ATOM 802 O O . THR A 1 100 ? 6.611 3.598 -13.526 1.00 96.00 100 THR A O 1
ATOM 805 N N . GLY A 1 101 ? 7.199 5.624 -12.788 1.00 94.94 101 GLY A N 1
ATOM 806 C CA . GLY A 1 101 ? 7.271 6.254 -14.097 1.00 94.94 101 GLY A CA 1
ATOM 807 C C . GLY A 1 101 ? 5.906 6.709 -14.622 1.00 94.94 101 GLY A C 1
ATOM 808 O O . GLY A 1 101 ? 4.852 6.348 -14.100 1.00 94.94 101 GLY A O 1
ATOM 809 N N . ASP A 1 102 ? 5.941 7.515 -15.680 1.00 92.31 102 ASP A N 1
ATOM 810 C CA . ASP A 1 102 ? 4.807 8.221 -16.300 1.00 92.31 102 ASP A CA 1
ATOM 811 C C . ASP A 1 102 ? 4.425 7.643 -17.677 1.00 92.31 102 ASP A C 1
ATOM 813 O O . ASP A 1 102 ? 3.769 8.293 -18.490 1.00 92.31 102 ASP A O 1
ATOM 817 N N . SER A 1 103 ? 4.852 6.408 -17.957 1.00 90.12 103 SER A N 1
ATOM 818 C CA . SER A 1 103 ? 4.640 5.738 -19.239 1.00 90.12 103 SER A CA 1
ATOM 819 C C . SER A 1 103 ? 4.193 4.294 -19.052 1.00 90.12 103 SER A C 1
ATOM 821 O O . SER A 1 103 ? 4.569 3.630 -18.085 1.00 90.12 103 SER A O 1
ATOM 823 N N . ASN A 1 104 ? 3.452 3.786 -20.035 1.00 87.31 104 ASN A N 1
ATOM 824 C CA . ASN A 1 104 ? 2.928 2.420 -20.038 1.00 87.31 104 ASN A CA 1
ATOM 825 C C . ASN A 1 104 ? 4.030 1.345 -20.010 1.00 87.31 104 ASN A C 1
ATOM 827 O O . ASN A 1 104 ? 3.763 0.215 -19.620 1.00 87.31 104 ASN A O 1
ATOM 831 N N . TRP A 1 105 ? 5.260 1.683 -20.407 1.00 89.19 105 TRP A N 1
ATOM 832 C CA . TRP A 1 105 ? 6.389 0.748 -20.468 1.00 89.19 105 TRP A CA 1
ATOM 833 C C . TRP A 1 105 ? 7.022 0.446 -19.112 1.00 89.19 105 TRP A C 1
ATOM 835 O O . TRP A 1 105 ? 7.834 -0.467 -19.010 1.00 89.19 105 TRP A O 1
ATOM 845 N N . HIS A 1 106 ? 6.671 1.208 -18.078 1.00 92.12 106 HIS A N 1
ATOM 846 C CA . HIS A 1 106 ? 7.193 0.994 -16.731 1.00 92.12 106 HIS A CA 1
ATOM 847 C C . HIS A 1 106 ? 6.342 0.021 -15.898 1.00 92.12 106 HIS A C 1
ATOM 849 O O . HIS A 1 106 ? 6.707 -0.324 -14.776 1.00 92.12 106 HIS A O 1
ATOM 855 N N . PHE A 1 107 ? 5.215 -0.436 -16.442 1.00 92.81 107 PHE A N 1
ATOM 856 C CA . PHE A 1 107 ? 4.326 -1.397 -15.802 1.00 92.81 107 PHE A CA 1
ATOM 857 C C . PHE A 1 107 ? 4.569 -2.788 -16.388 1.00 92.81 107 PHE A C 1
ATOM 859 O O . PHE A 1 107 ? 4.799 -2.935 -17.587 1.00 92.81 107 PHE A O 1
ATOM 866 N N . LEU A 1 108 ? 4.523 -3.818 -15.539 1.00 86.44 108 LEU A N 1
ATOM 867 C CA . LEU A 1 108 ? 4.791 -5.200 -15.946 1.00 86.44 108 LEU A CA 1
ATOM 868 C C . LEU A 1 108 ? 3.773 -5.663 -16.989 1.00 86.44 108 LEU A C 1
ATOM 870 O O . LEU A 1 108 ? 4.138 -6.198 -18.032 1.00 86.44 108 LEU A O 1
ATOM 874 N N . PHE A 1 109 ? 2.488 -5.459 -16.683 1.00 78.50 109 PHE A N 1
ATOM 875 C CA . PHE A 1 109 ? 1.361 -5.869 -17.513 1.00 78.50 109 PHE A CA 1
ATOM 876 C C . PHE A 1 109 ? 0.170 -4.934 -17.283 1.00 78.50 109 PHE A C 1
ATOM 878 O O . PHE A 1 109 ? -0.030 -4.408 -16.186 1.00 78.50 109 PHE A O 1
ATOM 885 N N . GLY A 1 110 ? -0.664 -4.798 -18.311 1.00 64.31 110 GLY A N 1
ATOM 886 C CA . GLY A 1 110 ? -1.754 -3.826 -18.354 1.00 64.31 110 GLY A CA 1
ATOM 887 C C . GLY A 1 110 ? -1.416 -2.729 -19.354 1.00 64.31 110 GLY A C 1
ATOM 888 O O . GLY A 1 110 ? -0.280 -2.275 -19.432 1.00 64.31 110 GLY A O 1
ATOM 889 N N . HIS A 1 111 ? -2.383 -2.339 -20.179 1.00 68.06 111 HIS A N 1
ATOM 890 C CA . HIS A 1 111 ? -2.186 -1.368 -21.258 1.00 68.06 111 HIS A CA 1
ATOM 891 C C . HIS A 1 111 ? -2.106 0.079 -20.736 1.00 68.06 111 HIS A C 1
ATOM 893 O O . HIS A 1 111 ? -2.758 0.973 -21.271 1.00 68.06 111 HIS A O 1
ATOM 899 N N . GLY A 1 112 ? -1.312 0.307 -19.691 1.00 76.38 112 GLY A N 1
ATOM 900 C CA . GLY A 1 112 ? -0.952 1.623 -19.192 1.00 76.38 112 GLY A CA 1
ATOM 901 C C . GLY A 1 112 ? -0.978 1.757 -17.687 1.00 76.38 112 GLY A C 1
ATOM 902 O O . GLY A 1 112 ? -0.721 0.793 -16.975 1.00 76.38 112 GLY A O 1
ATOM 903 N N . PHE A 1 113 ? -1.248 2.972 -17.233 1.00 87.69 113 PHE A N 1
ATOM 904 C CA . PHE A 1 113 ? -1.441 3.304 -15.832 1.00 87.69 113 PHE A CA 1
ATOM 905 C C . PHE A 1 113 ? -2.724 4.115 -15.684 1.00 87.69 113 PHE A C 1
ATOM 907 O O . PHE A 1 113 ? -3.203 4.741 -16.633 1.00 87.69 113 PHE A O 1
ATOM 914 N N . GLU A 1 114 ? -3.255 4.131 -14.473 1.00 92.44 114 GLU A N 1
ATOM 915 C CA . GLU A 1 114 ? -4.348 5.009 -14.088 1.00 92.44 114 GLU A CA 1
ATOM 916 C C . GLU A 1 114 ? -3.972 5.702 -12.784 1.00 92.44 114 GLU A C 1
ATOM 918 O O . GLU A 1 114 ? -3.401 5.038 -11.914 1.00 92.44 114 GLU A O 1
ATOM 923 N N . PRO A 1 115 ? -4.239 7.012 -12.642 1.00 95.38 115 PRO A N 1
ATOM 924 C CA . PRO A 1 115 ? -4.065 7.687 -11.368 1.00 95.38 115 PRO A CA 1
ATOM 925 C C . 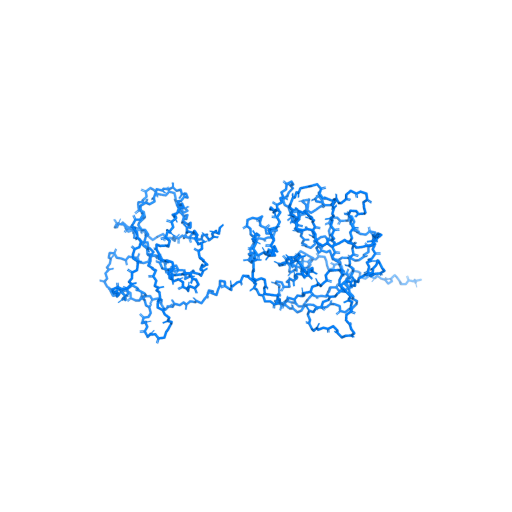PRO A 1 115 ? -4.866 6.999 -10.259 1.00 95.38 115 PRO A C 1
ATOM 927 O O . PRO A 1 115 ? -5.934 6.437 -10.503 1.00 95.38 115 PRO A O 1
ATOM 930 N N . LEU A 1 116 ? -4.367 7.085 -9.032 1.00 97.12 116 LEU A N 1
ATOM 931 C CA . LEU A 1 116 ? -5.098 6.722 -7.828 1.00 97.12 116 LEU A CA 1
ATOM 932 C C . LEU A 1 116 ? -6.366 7.580 -7.757 1.00 97.12 116 LEU A C 1
ATOM 934 O O . LEU A 1 116 ? -6.284 8.805 -7.644 1.00 97.12 116 LEU A O 1
ATOM 938 N N . ASP A 1 117 ? -7.527 6.937 -7.853 1.00 97.25 117 ASP A N 1
ATOM 939 C CA . ASP A 1 117 ? -8.830 7.588 -7.764 1.00 97.25 117 ASP A CA 1
ATOM 940 C C . ASP A 1 117 ? -9.345 7.521 -6.327 1.00 97.25 117 ASP A C 1
ATOM 942 O O . ASP A 1 117 ? -9.609 6.453 -5.786 1.00 97.25 117 ASP A O 1
ATOM 946 N N . ARG A 1 118 ? -9.542 8.682 -5.714 1.00 97.50 118 ARG A N 1
ATOM 947 C CA . ARG A 1 118 ? -10.135 8.832 -4.379 1.00 97.50 118 ARG A CA 1
ATOM 948 C C . ARG A 1 118 ? -11.557 8.284 -4.255 1.00 97.50 118 ARG A C 1
ATOM 950 O O . ARG A 1 118 ? -11.992 7.966 -3.149 1.00 97.50 118 ARG A O 1
ATOM 957 N N . GLN A 1 119 ? -12.308 8.213 -5.354 1.00 98.00 119 GLN A N 1
ATOM 958 C CA . GLN A 1 119 ? -13.696 7.764 -5.311 1.00 98.00 119 GLN A CA 1
ATOM 959 C C . GLN A 1 119 ? -13.773 6.274 -5.041 1.00 98.00 119 GLN A C 1
ATOM 961 O O . GLN A 1 119 ? -14.630 5.867 -4.261 1.00 98.00 119 GLN A O 1
ATOM 966 N N . GLN A 1 120 ? -12.895 5.481 -5.658 1.00 97.81 120 GLN A N 1
ATOM 967 C CA . GLN A 1 120 ? -12.887 4.031 -5.513 1.00 97.81 120 GLN A CA 1
ATOM 968 C C . GLN A 1 120 ? -11.591 3.404 -6.049 1.00 97.81 120 GLN A C 1
ATOM 970 O O . GLN A 1 120 ? -11.022 3.867 -7.036 1.00 97.81 120 GLN A O 1
ATOM 975 N N . GLY A 1 121 ? -11.181 2.285 -5.460 1.00 98.00 121 GLY A N 1
ATOM 976 C CA . GLY A 1 121 ? -10.064 1.478 -5.945 1.00 98.00 121 GLY A CA 1
ATOM 977 C C . GLY A 1 121 ? -9.715 0.348 -4.985 1.00 98.00 121 GLY A C 1
ATOM 978 O O . GLY A 1 121 ? -10.223 0.293 -3.865 1.00 98.00 121 GLY A O 1
ATOM 979 N N . ALA A 1 122 ? -8.847 -0.558 -5.430 1.00 98.00 122 ALA A N 1
ATOM 980 C CA . ALA A 1 122 ? -8.198 -1.525 -4.552 1.00 98.00 122 ALA A CA 1
ATOM 981 C C . ALA A 1 122 ? -6.703 -1.595 -4.849 1.00 98.00 122 ALA A C 1
ATOM 983 O O . ALA A 1 122 ? -6.302 -1.590 -6.015 1.00 98.00 122 ALA A O 1
ATOM 984 N N . LEU A 1 123 ? -5.889 -1.680 -3.804 1.00 98.00 123 LEU A N 1
ATOM 985 C CA . LEU A 1 123 ? -4.440 -1.730 -3.893 1.00 98.00 123 LEU A CA 1
ATOM 986 C C . LEU A 1 123 ? -3.910 -2.934 -3.122 1.00 98.00 123 LEU A C 1
ATOM 988 O O . LEU A 1 123 ? -4.444 -3.297 -2.075 1.00 98.00 123 LEU A O 1
ATOM 992 N N . ALA A 1 124 ? -2.865 -3.563 -3.648 1.00 97.06 124 ALA A N 1
ATOM 993 C CA . ALA A 1 124 ? -2.258 -4.714 -3.004 1.00 97.06 124 ALA A CA 1
ATOM 994 C C . ALA A 1 124 ? -0.744 -4.750 -3.186 1.00 97.06 124 ALA A C 1
ATOM 996 O O . ALA A 1 124 ? -0.214 -4.359 -4.232 1.00 97.06 124 ALA A O 1
ATOM 997 N N . ILE A 1 125 ? -0.064 -5.313 -2.193 1.00 96.75 125 ILE A N 1
ATOM 998 C CA . ILE A 1 125 ? 1.343 -5.704 -2.293 1.00 96.75 125 ILE A CA 1
ATOM 999 C C . ILE A 1 125 ? 1.378 -7.189 -2.638 1.00 96.75 125 ILE A C 1
ATOM 1001 O O . ILE A 1 125 ? 0.711 -8.000 -1.997 1.00 96.75 125 ILE A O 1
ATOM 1005 N N . CYS A 1 126 ? 2.148 -7.556 -3.659 1.00 95.81 126 CYS A N 1
ATOM 1006 C CA . CYS A 1 126 ? 2.312 -8.941 -4.087 1.00 95.81 126 CYS A CA 1
ATOM 1007 C C . CYS A 1 126 ? 3.786 -9.348 -4.026 1.00 95.81 126 CYS A C 1
ATOM 1009 O O . CYS A 1 126 ? 4.653 -8.599 -4.462 1.00 95.81 126 CYS A O 1
ATOM 1011 N N . ASN A 1 127 ? 4.082 -10.558 -3.562 1.00 95.31 127 ASN A N 1
ATOM 1012 C CA . ASN A 1 127 ? 5.452 -11.071 -3.417 1.00 95.31 127 ASN A CA 1
ATOM 1013 C C . ASN A 1 127 ? 6.041 -11.699 -4.700 1.00 95.31 127 ASN A C 1
ATOM 1015 O O . ASN A 1 127 ? 6.967 -12.506 -4.624 1.00 95.31 127 ASN A O 1
ATOM 1019 N N . THR A 1 128 ? 5.483 -11.383 -5.871 1.00 95.06 128 THR A N 1
ATOM 1020 C CA . THR A 1 128 ? 5.936 -11.909 -7.164 1.00 95.06 128 THR A CA 1
ATOM 1021 C C . THR A 1 128 ? 5.716 -10.899 -8.286 1.00 95.06 128 THR A C 1
ATOM 1023 O O . THR A 1 128 ? 4.730 -10.168 -8.284 1.00 95.06 128 THR A O 1
ATOM 1026 N N . GLN A 1 129 ? 6.592 -10.920 -9.290 1.00 95.56 129 GLN A N 1
ATOM 1027 C CA . GLN A 1 129 ? 6.422 -10.234 -10.577 1.00 95.56 129 GLN A CA 1
ATOM 1028 C C . GLN A 1 129 ? 6.040 -11.208 -11.702 1.00 95.56 129 GLN A C 1
ATOM 1030 O O . GLN A 1 129 ? 5.835 -10.804 -12.848 1.00 95.56 129 GLN A O 1
ATOM 1035 N N . LEU A 1 130 ? 5.962 -12.511 -11.408 1.00 94.69 130 LEU A N 1
ATOM 1036 C CA . LEU A 1 130 ? 5.725 -13.538 -12.414 1.00 94.69 130 LEU A CA 1
ATOM 1037 C C . LEU A 1 130 ? 4.257 -13.537 -12.844 1.00 94.69 130 LEU A C 1
ATOM 1039 O O . LEU A 1 130 ? 3.375 -13.892 -12.064 1.00 94.69 130 LEU A O 1
ATOM 1043 N N . ASN A 1 131 ? 4.002 -13.234 -14.119 1.00 91.00 131 ASN A N 1
ATOM 1044 C CA . ASN A 1 131 ? 2.653 -13.210 -14.702 1.00 91.00 131 ASN A CA 1
ATOM 1045 C C . ASN A 1 131 ? 1.858 -14.496 -14.405 1.00 91.00 131 ASN A C 1
ATOM 1047 O O . ASN A 1 131 ? 0.721 -14.446 -13.941 1.00 91.00 131 ASN A O 1
ATOM 1051 N N . ALA A 1 132 ? 2.501 -15.658 -14.570 1.00 92.75 132 ALA A N 1
ATOM 1052 C CA . ALA A 1 132 ? 1.888 -16.965 -14.323 1.00 92.75 132 ALA A CA 1
ATOM 1053 C C . ALA A 1 132 ? 1.387 -17.159 -12.877 1.00 92.75 132 ALA A C 1
ATOM 1055 O O . ALA A 1 132 ? 0.565 -18.037 -12.632 1.00 92.75 132 ALA A O 1
ATOM 1056 N N . GLN A 1 133 ? 1.866 -16.353 -11.926 1.00 92.56 133 GLN A N 1
ATOM 1057 C CA . GLN A 1 133 ? 1.481 -16.417 -10.520 1.00 92.56 133 GLN A CA 1
ATOM 1058 C C . GLN A 1 133 ? 0.478 -15.331 -10.115 1.00 92.56 133 GLN A C 1
ATOM 1060 O O . GLN A 1 133 ? -0.056 -15.424 -9.022 1.00 92.56 133 GLN A O 1
ATOM 1065 N N . MET A 1 134 ? 0.152 -14.344 -10.960 1.00 88.25 134 MET A N 1
ATOM 1066 C CA . MET A 1 134 ? -0.666 -13.171 -10.581 1.00 88.25 134 MET A CA 1
ATOM 1067 C C . MET A 1 134 ? -2.137 -13.468 -10.221 1.00 88.25 134 MET A C 1
ATOM 1069 O O . MET A 1 134 ? -2.885 -12.568 -9.842 1.00 88.25 134 MET A O 1
ATOM 1073 N N . ASN A 1 135 ? -2.580 -14.719 -10.352 1.00 89.44 135 ASN A N 1
ATOM 1074 C CA . ASN A 1 135 ? -3.892 -15.192 -9.889 1.00 89.44 135 ASN A CA 1
ATOM 1075 C C . ASN A 1 135 ? -3.774 -16.249 -8.779 1.00 89.44 135 ASN A C 1
ATOM 1077 O O . ASN A 1 135 ? -4.772 -16.844 -8.383 1.00 89.44 135 ASN A O 1
ATOM 1081 N N . SER A 1 136 ? -2.560 -16.518 -8.301 1.00 91.44 136 SER A N 1
ATOM 1082 C CA . SER A 1 136 ? -2.316 -17.486 -7.242 1.00 91.44 136 SER A CA 1
ATOM 1083 C C . SER A 1 136 ? -2.691 -16.869 -5.893 1.00 91.44 136 SER A C 1
ATOM 1085 O O . SER A 1 136 ? -2.210 -15.781 -5.580 1.00 91.44 136 SER A O 1
ATOM 1087 N N . PRO A 1 137 ? -3.475 -17.556 -5.043 1.00 86.25 137 PRO A N 1
ATOM 1088 C CA . PRO A 1 137 ? -3.895 -17.006 -3.756 1.00 86.25 137 PRO A CA 1
ATOM 1089 C C . PRO A 1 137 ? -2.740 -16.585 -2.851 1.00 86.25 137 PRO A C 1
ATOM 1091 O O . PRO A 1 137 ? -2.818 -15.582 -2.159 1.00 86.25 137 PRO A O 1
ATOM 1094 N N . GLY A 1 138 ? -1.617 -17.297 -2.917 1.00 88.56 138 GLY A N 1
ATOM 1095 C CA . GLY A 1 138 ? -0.467 -17.049 -2.058 1.00 88.56 138 GLY A CA 1
ATOM 1096 C C . GLY A 1 138 ? 0.446 -15.878 -2.444 1.00 88.56 138 GLY A C 1
ATOM 1097 O O . GLY A 1 138 ? 1.567 -15.825 -1.935 1.00 88.56 138 GLY A O 1
ATOM 1098 N N . ILE A 1 139 ? 0.046 -14.989 -3.353 1.00 93.06 139 ILE A N 1
ATOM 1099 C CA . ILE A 1 139 ? 0.925 -13.876 -3.746 1.00 93.06 139 ILE A CA 1
ATOM 1100 C C . ILE A 1 139 ? 0.674 -12.604 -2.955 1.00 93.06 139 ILE A C 1
ATOM 1102 O O . ILE A 1 139 ? 1.592 -11.807 -2.797 1.00 93.06 139 ILE A O 1
ATOM 1106 N N . PHE A 1 140 ? -0.559 -12.406 -2.488 1.00 94.06 140 PHE A N 1
ATOM 1107 C CA . PHE A 1 140 ? -0.928 -11.195 -1.779 1.00 94.06 140 PHE A CA 1
ATOM 1108 C C . PHE A 1 140 ? -0.269 -11.187 -0.402 1.00 94.06 140 PHE A C 1
ATOM 1110 O O . PHE A 1 140 ? -0.305 -12.175 0.341 1.00 94.06 140 PHE A O 1
ATOM 1117 N N . VAL A 1 141 ? 0.389 -10.070 -0.127 1.00 93.62 141 VAL A N 1
ATOM 1118 C CA . VAL A 1 141 ? 1.060 -9.750 1.130 1.00 93.62 141 VAL A CA 1
ATOM 1119 C C . VAL A 1 141 ? 0.131 -8.882 1.967 1.00 93.62 141 VAL A C 1
ATOM 1121 O O . VAL A 1 141 ? -0.113 -9.209 3.120 1.00 93.62 141 VAL A O 1
ATOM 1124 N N . ASP A 1 142 ? -0.442 -7.854 1.340 1.00 94.56 142 ASP A N 1
ATOM 1125 C CA . ASP A 1 142 ? -1.406 -6.944 1.947 1.00 94.56 142 ASP A CA 1
ATOM 1126 C C . ASP A 1 142 ? -2.431 -6.471 0.905 1.00 94.56 142 ASP A C 1
ATOM 1128 O O . ASP A 1 142 ? -2.170 -6.540 -0.305 1.00 94.56 142 ASP A O 1
ATOM 1132 N N . TRP A 1 143 ? -3.593 -6.015 1.369 1.00 95.94 143 TRP A N 1
ATOM 1133 C CA . TRP A 1 143 ? -4.711 -5.566 0.546 1.00 95.94 143 TRP A CA 1
ATOM 1134 C C . TRP A 1 143 ? -5.501 -4.453 1.234 1.00 95.94 143 TRP A C 1
ATOM 1136 O O . TRP A 1 143 ? -5.854 -4.551 2.404 1.00 95.94 143 TRP A O 1
ATOM 1146 N N . ILE A 1 144 ? -5.886 -3.441 0.462 1.00 97.06 144 ILE A N 1
ATOM 1147 C CA . ILE A 1 144 ? -6.847 -2.418 0.874 1.00 97.06 144 ILE A CA 1
ATOM 1148 C C . ILE A 1 144 ? -7.784 -2.092 -0.285 1.00 97.06 144 ILE A C 1
ATOM 1150 O O . ILE A 1 144 ? -7.361 -2.037 -1.439 1.00 97.06 144 ILE A O 1
ATOM 1154 N N . GLN A 1 145 ? -9.063 -1.845 0.003 1.00 97.69 145 GLN A N 1
ATOM 1155 C CA . GLN A 1 145 ? -9.985 -1.282 -0.984 1.00 97.69 145 GLN A CA 1
ATOM 1156 C C . GLN A 1 145 ? -10.885 -0.207 -0.381 1.00 97.69 145 GLN A C 1
ATO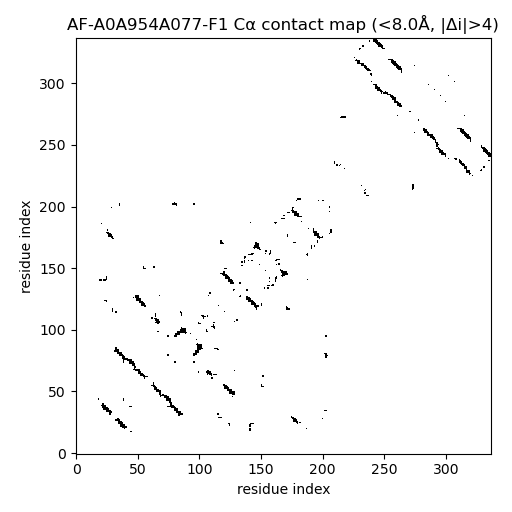M 1158 O O . GLN A 1 145 ? -11.277 -0.274 0.789 1.00 97.69 145 GLN A O 1
ATOM 1163 N N . TRP A 1 146 ? -11.234 0.774 -1.205 1.00 98.38 146 TRP A N 1
ATOM 1164 C CA . TRP A 1 146 ? -12.052 1.915 -0.824 1.00 98.38 146 TRP A CA 1
ATOM 1165 C C . TRP A 1 146 ? -13.125 2.214 -1.871 1.00 98.38 146 TRP A C 1
ATOM 1167 O O . TRP A 1 146 ? -13.042 1.806 -3.033 1.00 98.38 146 TRP A O 1
ATOM 1177 N N . GLY A 1 147 ? -14.163 2.928 -1.446 1.00 97.94 147 GLY A N 1
ATOM 1178 C CA . GLY A 1 147 ? -15.248 3.424 -2.292 1.00 97.94 147 GLY A CA 1
ATOM 1179 C C . GLY A 1 147 ? -16.256 2.387 -2.786 1.00 97.94 147 GLY A C 1
ATOM 1180 O O . GLY A 1 147 ? -17.375 2.750 -3.140 1.00 97.94 147 GLY A O 1
ATOM 1181 N N . GLY A 1 148 ? -15.912 1.100 -2.785 1.00 97.06 148 GLY A N 1
ATOM 1182 C CA . GLY A 1 148 ? -16.840 0.037 -3.149 1.00 97.06 148 GLY A CA 1
ATOM 1183 C C . GLY A 1 148 ? -16.236 -1.360 -3.062 1.00 97.06 148 GLY A C 1
ATOM 1184 O O . GLY A 1 148 ? -15.094 -1.548 -2.654 1.00 97.06 148 GLY A O 1
ATOM 1185 N N . THR A 1 149 ? -17.030 -2.347 -3.463 1.00 97.50 149 THR A N 1
ATOM 1186 C CA . THR A 1 149 ? -16.664 -3.773 -3.517 1.00 97.50 149 THR A CA 1
ATOM 1187 C C . THR A 1 149 ? -16.610 -4.250 -4.961 1.00 97.50 149 THR A C 1
ATOM 1189 O O . THR A 1 149 ? -16.894 -3.481 -5.876 1.00 97.50 149 THR A O 1
ATOM 1192 N N . GLY A 1 150 ? -16.302 -5.520 -5.202 1.00 95.88 150 GLY A N 1
ATOM 1193 C CA . GLY A 1 150 ? -16.298 -6.181 -6.504 1.00 95.88 150 GLY A CA 1
ATOM 1194 C C . GLY A 1 150 ? -15.085 -5.822 -7.354 1.00 95.88 150 GLY A C 1
ATOM 1195 O O . GLY A 1 150 ? -15.198 -5.771 -8.582 1.00 95.88 150 GLY A O 1
ATOM 1196 N N . PHE A 1 151 ? -13.960 -5.481 -6.725 1.00 96.62 151 PHE A N 1
ATOM 1197 C CA . PHE A 1 151 ? -12.699 -5.284 -7.430 1.00 96.62 151 PHE A CA 1
ATOM 1198 C C . PHE A 1 151 ? -12.108 -6.628 -7.837 1.00 96.62 151 PHE A C 1
ATOM 1200 O O . PHE A 1 151 ? -12.275 -7.652 -7.174 1.00 96.62 151 PHE A O 1
ATOM 1207 N N . LYS A 1 152 ? -11.400 -6.640 -8.965 1.00 95.00 152 LYS A N 1
ATOM 1208 C CA . LYS A 1 152 ? -10.767 -7.858 -9.465 1.00 95.00 152 LYS A CA 1
ATOM 1209 C C . LYS A 1 152 ? -9.779 -8.382 -8.416 1.00 95.00 152 LYS A C 1
ATOM 1211 O O . LYS A 1 152 ? -8.853 -7.654 -8.065 1.00 95.00 152 LYS A O 1
ATOM 1216 N N . ARG A 1 153 ? -9.935 -9.650 -8.015 1.00 95.19 153 ARG A N 1
ATOM 1217 C CA . ARG A 1 153 ? -9.154 -10.366 -6.981 1.00 95.19 153 ARG A CA 1
ATOM 1218 C C . ARG A 1 153 ? -9.501 -10.044 -5.525 1.00 95.19 153 ARG A C 1
ATOM 1220 O O . ARG A 1 153 ? -8.810 -10.541 -4.641 1.00 95.19 153 ARG A O 1
ATOM 1227 N N . GLU A 1 154 ? -10.581 -9.306 -5.263 1.00 96.06 154 GLU A N 1
ATOM 1228 C CA . GLU A 1 154 ? -11.123 -9.188 -3.900 1.00 96.06 154 GLU A CA 1
ATOM 1229 C C . GLU A 1 154 ? -11.429 -10.570 -3.303 1.00 96.06 154 GLU A C 1
ATOM 1231 O O . GLU A 1 154 ? -11.123 -10.830 -2.143 1.00 96.06 154 GLU A O 1
ATOM 1236 N N . ASP A 1 155 ? -11.972 -11.486 -4.109 1.00 95.62 155 ASP A N 1
ATOM 1237 C CA . ASP A 1 155 ? -12.245 -12.870 -3.722 1.00 95.62 155 ASP A CA 1
ATOM 1238 C C . ASP A 1 155 ? -10.975 -13.601 -3.271 1.00 95.62 155 ASP A C 1
ATOM 1240 O O . ASP A 1 155 ? -10.993 -14.341 -2.291 1.00 95.62 155 ASP A O 1
ATOM 1244 N N . ILE A 1 156 ? -9.850 -13.355 -3.942 1.00 94.81 156 ILE A N 1
ATOM 1245 C CA . ILE A 1 156 ? -8.564 -13.946 -3.579 1.00 94.81 156 ILE A CA 1
ATOM 1246 C C . ILE A 1 156 ? -8.059 -13.371 -2.251 1.00 94.81 156 ILE A C 1
ATOM 1248 O O . ILE A 1 156 ? -7.661 -14.144 -1.379 1.00 94.81 156 ILE A O 1
ATOM 1252 N N . ALA A 1 157 ? -8.099 -12.047 -2.078 1.00 94.25 157 ALA A N 1
ATOM 1253 C CA . ALA A 1 157 ? -7.695 -11.394 -0.831 1.00 94.25 157 ALA A CA 1
ATOM 1254 C C . ALA A 1 157 ? -8.553 -11.861 0.355 1.00 94.25 157 ALA A C 1
ATOM 1256 O O . ALA A 1 157 ? -8.021 -12.211 1.411 1.00 94.25 157 ALA A O 1
ATOM 1257 N N . ALA A 1 158 ? -9.868 -11.973 0.154 1.00 94.19 158 ALA A N 1
ATOM 1258 C CA . ALA A 1 158 ? -10.791 -12.501 1.149 1.00 94.19 158 ALA A CA 1
ATOM 1259 C C . ALA A 1 158 ? -10.506 -13.970 1.493 1.00 94.19 158 ALA A C 1
ATOM 1261 O O . ALA A 1 158 ? -10.413 -14.324 2.666 1.00 94.19 158 ALA A O 1
ATOM 1262 N N . ASN A 1 159 ? -10.271 -14.819 0.489 1.00 93.19 159 ASN A N 1
ATOM 1263 C CA . ASN A 1 159 ? -9.931 -16.232 0.690 1.00 93.19 159 ASN A CA 1
ATOM 1264 C C . ASN A 1 159 ? -8.584 -16.446 1.403 1.00 93.19 159 ASN A C 1
ATOM 1266 O O . ASN A 1 159 ? -8.317 -17.541 1.896 1.00 93.19 159 ASN A O 1
ATOM 1270 N N . GLN A 1 160 ? -7.711 -15.438 1.434 1.00 91.19 160 GLN A N 1
ATOM 1271 C CA . GLN A 1 160 ? -6.453 -15.463 2.187 1.00 91.19 160 GLN A CA 1
ATOM 1272 C C . GLN A 1 160 ? -6.567 -14.850 3.583 1.00 91.19 160 GLN A C 1
ATOM 1274 O O . GLN A 1 160 ? -5.558 -14.778 4.279 1.00 91.19 160 GLN A O 1
ATOM 1279 N N . ASN A 1 161 ? -7.762 -14.419 3.997 1.00 91.00 161 ASN A N 1
ATOM 1280 C CA . ASN A 1 161 ? -7.957 -13.613 5.199 1.00 91.00 161 ASN A CA 1
ATOM 1281 C C . ASN A 1 161 ? -7.055 -12.368 5.201 1.00 91.00 161 ASN A C 1
ATOM 1283 O O . ASN A 1 161 ? -6.525 -12.011 6.238 1.00 91.00 161 ASN A O 1
ATOM 1287 N N . LEU A 1 162 ? -6.838 -11.731 4.048 1.00 90.56 162 LEU A N 1
ATOM 1288 C CA . LEU A 1 162 ? -6.170 -10.423 3.969 1.00 90.56 162 LEU A CA 1
ATOM 1289 C C . LEU A 1 162 ? -7.177 -9.277 3.905 1.00 90.56 162 LEU A C 1
ATOM 1291 O O . LEU A 1 162 ? -6.829 -8.115 4.063 1.00 90.56 162 LEU A O 1
ATOM 1295 N N . TRP A 1 163 ? -8.440 -9.600 3.645 1.00 93.88 163 TRP A N 1
ATOM 1296 C CA . TRP A 1 163 ? -9.500 -8.619 3.533 1.00 93.88 163 TRP A CA 1
ATOM 1297 C C . TRP A 1 163 ? -10.840 -9.232 3.922 1.00 93.88 163 TRP A C 1
ATOM 1299 O O . TRP A 1 163 ? -11.055 -10.435 3.775 1.00 93.88 163 TRP A O 1
ATOM 1309 N N . GLN A 1 164 ? -11.768 -8.412 4.401 1.00 94.06 164 GLN A N 1
ATOM 1310 C CA . GLN A 1 164 ? -13.142 -8.853 4.607 1.00 94.06 164 GLN A CA 1
ATOM 1311 C C . GLN A 1 164 ? -13.892 -8.795 3.267 1.00 94.06 164 GLN A C 1
ATOM 1313 O O . GLN A 1 164 ? -13.916 -7.759 2.609 1.00 94.06 164 GLN A O 1
ATOM 1318 N N . ALA A 1 165 ? -14.522 -9.896 2.850 1.00 94.12 165 ALA A N 1
ATOM 1319 C CA . ALA A 1 165 ? -15.314 -9.914 1.619 1.00 94.12 165 ALA A CA 1
ATOM 1320 C C . ALA A 1 165 ? -16.470 -8.898 1.670 1.00 94.12 165 ALA A C 1
ATOM 1322 O O . ALA A 1 165 ? -17.158 -8.801 2.689 1.00 94.12 165 ALA A O 1
ATOM 1323 N N . ASN A 1 166 ? -16.734 -8.211 0.553 1.00 95.25 166 ASN A N 1
ATOM 1324 C CA . ASN A 1 166 ? -17.808 -7.219 0.403 1.00 95.25 166 ASN A CA 1
ATOM 1325 C C . ASN A 1 166 ? -17.695 -6.018 1.353 1.00 95.25 166 ASN A C 1
ATOM 1327 O O . ASN A 1 166 ? -18.695 -5.398 1.714 1.00 95.25 166 ASN A O 1
ATOM 1331 N N . SER A 1 167 ? -16.473 -5.679 1.739 1.00 95.75 167 SER A N 1
ATOM 1332 C CA . SER A 1 167 ? -16.181 -4.668 2.746 1.00 95.75 167 SER A CA 1
ATOM 1333 C C . SER A 1 167 ? -15.205 -3.644 2.182 1.00 95.75 167 SER A C 1
ATOM 1335 O O . SER A 1 167 ? -14.325 -4.002 1.411 1.00 95.75 167 SER A O 1
ATOM 1337 N N . TYR A 1 168 ? -15.352 -2.364 2.507 1.00 97.44 168 TYR A N 1
ATOM 1338 C CA . TYR A 1 168 ? -14.513 -1.301 1.944 1.00 97.44 168 TYR A CA 1
ATOM 1339 C C . TYR A 1 168 ? -14.417 -0.111 2.895 1.00 97.44 168 TYR A C 1
ATOM 1341 O O . TYR A 1 168 ? -15.325 0.124 3.694 1.00 97.44 168 TYR A O 1
ATOM 1349 N N . VAL A 1 169 ? -13.325 0.647 2.794 1.00 97.06 169 VAL A N 1
ATOM 1350 C CA . VAL A 1 169 ? -13.237 1.979 3.409 1.00 97.06 169 VAL A CA 1
ATOM 1351 C C . VAL A 1 169 ? -14.061 2.963 2.575 1.00 97.06 169 VAL A C 1
ATOM 1353 O O . VAL A 1 169 ? -14.116 2.838 1.355 1.00 97.06 169 VAL A O 1
ATOM 1356 N N . ALA A 1 170 ? -14.716 3.947 3.193 1.00 96.94 170 ALA A N 1
ATOM 1357 C CA . ALA A 1 170 ? -15.456 4.966 2.446 1.00 96.94 170 ALA A CA 1
ATOM 1358 C C . ALA A 1 170 ? -14.563 5.718 1.433 1.00 96.94 170 ALA A C 1
ATOM 1360 O O . ALA A 1 170 ? -13.339 5.749 1.564 1.00 96.94 170 ALA A O 1
ATOM 1361 N N . SER A 1 171 ? -15.179 6.321 0.411 1.00 97.56 171 SER A N 1
ATOM 1362 C CA . SER A 1 171 ? -14.469 7.165 -0.559 1.00 97.56 171 SER A CA 1
ATOM 1363 C C . SER A 1 171 ? -13.711 8.292 0.141 1.00 97.56 171 SER A C 1
ATOM 1365 O O . SER A 1 171 ? -14.204 8.879 1.107 1.00 97.56 171 SER A O 1
ATOM 1367 N N . VAL A 1 172 ? -12.527 8.616 -0.370 1.00 97.50 172 VAL A N 1
ATOM 1368 C CA . VAL A 1 172 ? -11.592 9.504 0.323 1.00 97.50 172 VAL A CA 1
ATOM 1369 C C . VAL A 1 172 ? -11.958 10.980 0.069 1.00 97.50 172 VAL A C 1
ATOM 1371 O O . VAL A 1 172 ? -12.178 11.380 -1.089 1.00 97.50 172 VAL A O 1
ATOM 1374 N N . PRO A 1 173 ? -12.082 11.813 1.124 1.00 96.75 173 PRO A N 1
ATOM 1375 C CA . PRO A 1 173 ? -12.316 13.252 1.003 1.00 96.75 173 PRO A CA 1
ATOM 1376 C C . PRO A 1 173 ? -11.197 13.997 0.263 1.00 96.75 173 PRO A C 1
ATOM 1378 O O . PRO A 1 173 ? -10.121 13.470 0.022 1.00 96.75 173 PRO A O 1
ATOM 1381 N N . THR A 1 174 ? -11.463 15.246 -0.132 1.00 96.75 174 THR A N 1
ATOM 1382 C CA . THR A 1 174 ? -10.473 16.060 -0.856 1.00 96.75 174 THR A CA 1
ATOM 1383 C C . THR A 1 174 ? -9.383 16.482 0.107 1.00 96.75 174 THR A C 1
ATOM 1385 O O . THR A 1 174 ? -9.714 16.991 1.177 1.00 96.75 174 THR A O 1
ATOM 1388 N N . GLY A 1 175 ? -8.121 16.346 -0.293 1.00 93.56 175 GLY A N 1
ATOM 1389 C CA . GLY A 1 175 ? -6.975 16.720 0.528 1.00 93.56 175 GLY A CA 1
ATOM 1390 C C . GLY A 1 175 ? -6.701 15.752 1.677 1.00 93.56 175 GLY A C 1
ATOM 1391 O O . GLY A 1 175 ? -5.917 16.096 2.553 1.00 93.56 175 GLY A O 1
ATOM 1392 N N . ALA A 1 176 ? -7.353 14.586 1.691 1.00 94.19 176 ALA A N 1
ATOM 1393 C CA . ALA A 1 176 ? -7.069 13.526 2.643 1.00 94.19 176 ALA A CA 1
ATOM 1394 C C . ALA A 1 176 ? -6.292 12.390 1.970 1.00 94.19 176 ALA A C 1
ATOM 1396 O O . ALA A 1 176 ? -6.581 12.010 0.833 1.00 94.19 176 ALA A O 1
ATOM 1397 N N . SER A 1 177 ? -5.359 11.797 2.705 1.00 96.56 177 SER A N 1
ATOM 1398 C CA . SER A 1 177 ? -4.855 10.456 2.447 1.00 96.56 177 SER A CA 1
ATOM 1399 C C . SER A 1 177 ? -5.717 9.418 3.173 1.00 96.56 177 SER A C 1
ATOM 1401 O O . SER A 1 177 ? -6.503 9.727 4.073 1.00 96.56 177 SER A O 1
ATOM 1403 N N . LEU A 1 178 ? -5.592 8.166 2.749 1.00 96.25 178 LEU A N 1
ATOM 1404 C CA . LEU A 1 178 ? -6.118 6.999 3.441 1.00 96.25 178 LEU A CA 1
ATOM 1405 C C . LEU A 1 178 ? -4.963 6.350 4.198 1.00 96.25 178 LEU A C 1
ATOM 1407 O O . LEU A 1 178 ? -4.093 5.753 3.567 1.00 96.25 178 LEU A O 1
ATOM 1411 N N . SER A 1 179 ? -4.957 6.480 5.521 1.00 93.62 179 SER A N 1
ATOM 1412 C CA . SER A 1 179 ? -3.870 6.020 6.385 1.00 93.62 179 SER A CA 1
ATOM 1413 C C . SER A 1 179 ? -4.337 4.882 7.291 1.00 93.62 179 SER A C 1
ATOM 1415 O O . SER A 1 179 ? -5.515 4.779 7.649 1.00 93.62 179 SER A O 1
ATOM 1417 N N . LEU A 1 180 ? -3.416 3.991 7.637 1.00 89.56 180 LEU A N 1
ATOM 1418 C CA . LEU A 1 180 ? -3.639 2.881 8.548 1.00 89.56 180 LEU A CA 1
ATOM 1419 C C . LEU A 1 180 ? -3.208 3.278 9.963 1.00 89.56 180 LEU A C 1
ATOM 1421 O O . LEU A 1 180 ? -2.034 3.545 10.227 1.00 89.56 180 LEU A O 1
ATOM 1425 N N . LEU A 1 181 ? -4.146 3.246 10.909 1.00 80.62 181 LEU A N 1
ATOM 1426 C CA . LEU A 1 181 ? -3.834 3.324 12.328 1.00 80.62 181 LEU A CA 1
ATOM 1427 C C . LEU A 1 181 ? -3.075 2.057 12.705 1.00 80.62 181 LEU A C 1
ATOM 1429 O O . LEU A 1 181 ? -3.616 0.950 12.694 1.00 80.62 181 LEU A O 1
ATOM 1433 N N . TYR A 1 182 ? -1.803 2.246 13.023 1.00 69.00 182 TYR A N 1
ATOM 1434 C CA . TYR A 1 182 ? -0.880 1.176 13.347 1.00 69.00 182 TYR A CA 1
ATOM 1435 C C . TYR A 1 182 ? -1.447 0.230 14.418 1.00 69.00 182 TYR A C 1
ATOM 1437 O O . TYR A 1 182 ? -1.641 0.621 15.572 1.00 69.00 182 TYR A O 1
ATOM 1445 N N . PHE A 1 183 ? -1.702 -1.024 14.036 1.00 60.56 183 PHE A N 1
ATOM 1446 C CA . PHE A 1 183 ? -2.225 -2.056 14.927 1.00 60.56 183 PHE A CA 1
ATOM 1447 C C . PHE A 1 183 ? -1.311 -3.282 14.859 1.00 60.56 183 PHE A C 1
ATOM 1449 O O . PHE A 1 183 ? -1.368 -4.053 13.906 1.00 60.56 183 PHE A O 1
ATOM 1456 N N . MET A 1 184 ? -0.447 -3.459 15.863 1.00 57.59 184 MET A N 1
ATOM 1457 C CA . MET A 1 184 ? 0.569 -4.528 15.862 1.00 57.59 184 MET A CA 1
ATOM 1458 C C . MET A 1 184 ? -0.011 -5.948 15.855 1.00 57.59 184 MET A C 1
ATOM 1460 O O . MET A 1 184 ? 0.686 -6.883 15.470 1.00 57.59 184 MET A O 1
ATOM 1464 N N . ASP A 1 185 ? -1.283 -6.111 16.229 1.00 64.38 185 ASP A N 1
ATOM 1465 C CA . ASP A 1 185 ? -1.817 -7.426 16.593 1.00 64.38 185 ASP A CA 1
ATOM 1466 C C . ASP A 1 185 ? -2.899 -7.963 15.638 1.00 64.38 185 ASP A C 1
ATOM 1468 O O . ASP A 1 185 ? -3.398 -9.070 15.844 1.00 64.38 185 ASP A O 1
ATOM 1472 N N . ALA A 1 186 ? -3.286 -7.215 14.597 1.00 63.72 186 ALA A N 1
ATOM 1473 C CA . ALA A 1 186 ? -4.335 -7.625 13.662 1.00 63.72 186 ALA A CA 1
ATOM 1474 C C . ALA A 1 186 ? -3.797 -7.695 12.230 1.00 63.72 186 ALA A C 1
ATOM 1476 O O . ALA A 1 186 ? -3.504 -6.672 11.618 1.00 63.72 186 ALA A O 1
ATOM 1477 N N . ASN A 1 187 ? -3.701 -8.915 11.696 1.00 71.12 187 ASN A N 1
ATOM 1478 C CA . ASN A 1 187 ? -3.461 -9.164 10.279 1.00 71.12 187 ASN A CA 1
ATOM 1479 C C . ASN A 1 187 ? -4.606 -10.045 9.736 1.00 71.12 187 ASN A C 1
ATOM 1481 O O . ASN A 1 187 ? -4.708 -11.205 10.153 1.00 71.12 187 ASN A O 1
ATOM 1485 N N . PRO A 1 188 ? -5.497 -9.505 8.890 1.00 76.81 188 PRO A N 1
ATOM 1486 C CA . PRO A 1 188 ? -5.430 -8.178 8.290 1.00 76.81 188 PRO A CA 1
ATOM 1487 C C . PRO A 1 188 ? -5.908 -7.097 9.265 1.00 76.81 188 PRO A C 1
ATOM 1489 O O . PRO A 1 188 ? -6.658 -7.403 10.204 1.00 76.81 188 PRO A O 1
ATOM 1492 N N . PRO A 1 189 ? -5.527 -5.830 9.054 1.00 83.06 189 PRO A N 1
ATOM 1493 C CA . PRO A 1 189 ? -6.112 -4.739 9.809 1.00 83.06 189 PRO A CA 1
ATOM 1494 C C . PRO A 1 189 ? -7.637 -4.699 9.607 1.00 83.06 189 PRO A C 1
ATOM 1496 O O . PRO A 1 189 ? -8.120 -4.849 8.480 1.00 83.06 189 PRO A O 1
ATOM 1499 N N . PRO A 1 190 ? -8.440 -4.505 10.669 1.00 85.56 190 PRO A N 1
ATOM 1500 C CA . PRO A 1 190 ? -9.873 -4.306 10.500 1.00 85.56 190 PRO A CA 1
ATOM 1501 C C . PRO A 1 190 ? -10.132 -3.001 9.736 1.00 85.56 190 PRO A C 1
ATOM 1503 O O . PRO A 1 190 ? -9.367 -2.052 9.860 1.00 85.56 190 PRO A O 1
ATOM 1506 N N . ILE A 1 191 ? -11.264 -2.892 9.032 1.00 86.44 191 ILE A N 1
ATOM 1507 C CA . ILE A 1 191 ? -11.637 -1.658 8.302 1.00 86.44 191 ILE A CA 1
ATOM 1508 C C . ILE A 1 191 ? -11.598 -0.421 9.211 1.00 86.44 191 ILE A C 1
ATOM 1510 O O . ILE A 1 191 ? -11.188 0.651 8.787 1.00 86.44 191 ILE A O 1
ATOM 1514 N N . ALA A 1 192 ? -11.990 -0.585 10.477 1.00 84.12 192 ALA A N 1
ATOM 1515 C CA . ALA A 1 192 ? -11.979 0.480 11.477 1.00 84.12 192 ALA A CA 1
ATOM 1516 C C . ALA A 1 192 ? -10.570 0.967 11.869 1.00 84.12 192 ALA A C 1
ATOM 1518 O O . ALA A 1 192 ? -10.462 1.962 12.578 1.00 84.12 192 ALA A O 1
ATOM 1519 N N . ALA A 1 193 ? -9.506 0.273 11.454 1.00 85.75 193 ALA 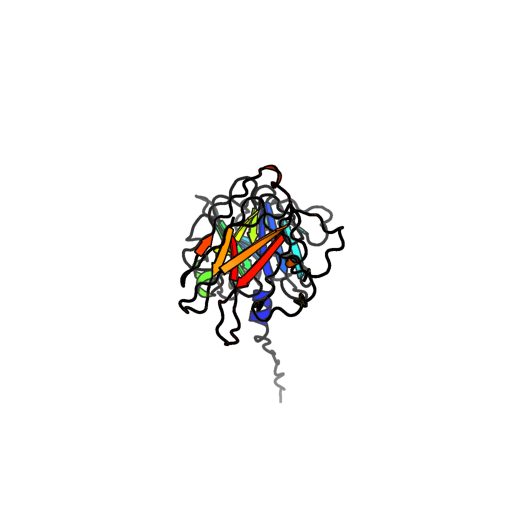A N 1
ATOM 1520 C CA . ALA A 1 193 ? -8.137 0.746 11.613 1.00 85.75 193 ALA A CA 1
ATOM 1521 C C . ALA A 1 193 ? -7.758 1.788 10.551 1.00 85.75 193 ALA A C 1
ATOM 1523 O O . ALA A 1 193 ? -6.793 2.511 10.751 1.00 85.75 193 ALA A O 1
ATOM 1524 N N . TYR A 1 194 ? -8.490 1.904 9.442 1.00 90.38 194 TYR A N 1
ATOM 1525 C CA . TYR A 1 194 ? -8.201 2.921 8.435 1.00 90.38 194 TYR A CA 1
ATOM 1526 C C . TYR A 1 194 ? -8.908 4.237 8.756 1.00 90.38 194 TYR A C 1
ATOM 1528 O O . TYR A 1 194 ? -10.075 4.251 9.152 1.00 90.38 194 TYR A O 1
ATOM 1536 N N . PHE A 1 195 ? -8.211 5.348 8.546 1.00 91.50 195 PHE A N 1
ATOM 1537 C CA . PHE A 1 195 ? -8.720 6.695 8.777 1.00 91.50 195 PHE A CA 1
ATOM 1538 C C . PHE A 1 195 ? -8.272 7.653 7.669 1.00 91.50 195 PHE A C 1
ATOM 1540 O O . PHE A 1 195 ? -7.418 7.328 6.843 1.00 91.50 195 PHE A O 1
ATOM 1547 N N . PHE A 1 196 ? -8.881 8.836 7.637 1.00 93.06 196 PHE A N 1
ATOM 1548 C CA . PHE A 1 196 ? -8.519 9.895 6.700 1.00 93.06 196 PHE A CA 1
ATOM 1549 C C . PHE A 1 196 ? -7.555 10.878 7.368 1.00 93.06 196 PHE A C 1
ATOM 1551 O O . PHE A 1 196 ? -7.926 11.501 8.366 1.00 93.06 196 PHE A O 1
ATOM 1558 N N . ASP A 1 197 ? -6.349 11.026 6.822 1.00 90.06 197 ASP A N 1
ATOM 1559 C CA . ASP A 1 197 ? -5.357 11.995 7.296 1.00 90.06 197 ASP A CA 1
ATOM 1560 C C . ASP A 1 197 ? -5.294 13.202 6.351 1.00 90.06 197 ASP A C 1
ATOM 1562 O O . ASP A 1 197 ? -5.043 13.076 5.158 1.00 90.06 197 ASP A O 1
ATOM 1566 N N . PHE A 1 198 ? -5.547 14.394 6.886 1.00 90.25 198 PHE A N 1
ATOM 1567 C CA . PHE A 1 198 ? -5.518 15.656 6.137 1.00 90.25 198 PHE A CA 1
ATOM 1568 C C . PHE A 1 198 ? -4.157 16.362 6.213 1.00 90.25 198 PHE A C 1
ATOM 1570 O O . PHE A 1 198 ? -3.971 17.432 5.631 1.00 90.25 198 PHE A O 1
ATOM 1577 N N . THR A 1 199 ? -3.211 15.789 6.952 1.00 89.94 199 THR A N 1
ATOM 1578 C CA . THR A 1 199 ? -1.852 16.294 7.160 1.00 89.94 199 THR A CA 1
ATOM 1579 C C . THR A 1 199 ? -0.814 15.187 6.944 1.00 89.94 199 THR A C 1
ATOM 1581 O O . THR A 1 199 ? 0.047 14.984 7.803 1.00 89.94 199 THR A O 1
ATOM 1584 N N . PRO A 1 200 ? -0.864 14.486 5.796 1.00 89.50 200 PRO A N 1
ATOM 1585 C CA . PRO A 1 200 ? -0.018 13.328 5.562 1.00 89.50 200 PRO A CA 1
ATOM 1586 C C . PRO A 1 200 ? 1.461 13.723 5.585 1.00 89.50 200 PRO A C 1
ATOM 1588 O O . PRO A 1 200 ? 1.899 14.604 4.837 1.00 89.50 200 PRO A O 1
ATOM 1591 N N . THR A 1 201 ? 2.245 13.066 6.434 1.00 88.00 201 THR A N 1
ATOM 1592 C CA . THR A 1 201 ? 3.692 13.267 6.573 1.00 88.00 201 THR A CA 1
ATOM 1593 C C . THR A 1 201 ? 4.431 11.993 6.151 1.00 88.00 201 THR A C 1
ATOM 1595 O O . THR A 1 201 ? 4.625 11.072 6.938 1.00 88.00 201 THR A O 1
ATOM 1598 N N . PRO A 1 202 ? 4.853 11.889 4.884 1.00 87.44 202 PRO A N 1
ATOM 1599 C CA . PRO A 1 202 ? 5.432 10.654 4.378 1.00 87.44 202 PRO A CA 1
ATOM 1600 C C . PRO A 1 202 ? 6.761 10.309 5.064 1.00 87.44 202 PRO A C 1
ATOM 1602 O O . PRO A 1 202 ? 7.502 11.191 5.505 1.00 87.44 202 PRO A O 1
ATOM 1605 N N . LEU A 1 203 ? 7.105 9.024 5.031 1.00 86.81 203 LEU A N 1
ATOM 1606 C CA . LEU A 1 203 ? 8.314 8.397 5.573 1.00 86.81 203 LEU A CA 1
ATOM 1607 C C . LEU A 1 203 ? 8.435 8.439 7.100 1.00 86.81 203 LEU A C 1
ATOM 1609 O O . LEU A 1 203 ? 9.494 8.118 7.645 1.00 86.81 203 LEU A O 1
ATOM 1613 N N . ILE A 1 204 ? 7.362 8.802 7.790 1.00 81.50 204 ILE A N 1
ATOM 1614 C CA . ILE A 1 204 ? 7.223 8.685 9.235 1.00 81.50 204 ILE A CA 1
ATOM 1615 C C . ILE A 1 204 ? 5.833 8.138 9.547 1.00 81.50 204 ILE A C 1
ATOM 1617 O O . ILE A 1 204 ? 4.932 8.180 8.717 1.00 81.50 204 ILE A O 1
ATOM 1621 N N . HIS A 1 205 ? 5.635 7.639 10.764 1.00 75.25 205 HIS A N 1
ATOM 1622 C CA . HIS A 1 205 ? 4.293 7.268 11.190 1.00 75.25 205 HIS A CA 1
ATOM 1623 C C . HIS A 1 205 ? 3.391 8.515 11.221 1.00 75.25 205 HIS A C 1
ATOM 1625 O O . HIS A 1 205 ? 3.620 9.427 12.016 1.00 75.25 205 HIS A O 1
ATOM 1631 N N . ASN A 1 206 ? 2.357 8.522 10.372 1.00 59.00 206 ASN A N 1
ATOM 1632 C CA . ASN A 1 206 ? 1.281 9.527 10.373 1.00 59.00 206 ASN A CA 1
ATOM 1633 C C . ASN A 1 206 ? 0.225 9.279 11.440 1.00 59.00 206 ASN A C 1
ATOM 1635 O O . ASN A 1 206 ? -0.477 10.189 11.878 1.00 59.00 206 ASN A O 1
ATOM 1639 N N . ALA A 1 207 ? 0.232 8.070 11.999 1.00 50.69 207 ALA A N 1
ATOM 1640 C CA . ALA A 1 207 ? -0.032 7.970 13.411 1.00 50.69 207 ALA A CA 1
ATOM 1641 C C . ALA A 1 207 ? 1.079 8.768 14.105 1.00 50.69 207 ALA A C 1
ATOM 1643 O O . ALA A 1 207 ? 2.168 8.229 14.315 1.00 50.69 207 ALA A O 1
ATOM 1644 N N . THR A 1 208 ? 0.802 10.023 14.509 1.00 41.44 208 THR A N 1
ATOM 1645 C CA . THR A 1 208 ? 1.432 10.587 15.718 1.00 41.44 208 THR A CA 1
ATOM 1646 C C . THR A 1 208 ? 1.638 9.402 16.628 1.00 41.44 208 THR A C 1
ATOM 1648 O O . THR A 1 208 ? 0.642 8.689 16.831 1.00 41.44 208 THR A O 1
ATOM 1651 N N . PRO A 1 209 ? 2.864 9.109 17.093 1.00 40.34 209 PRO A N 1
ATOM 1652 C CA . PRO A 1 209 ? 3.026 7.973 17.959 1.00 40.34 209 PRO A CA 1
ATOM 1653 C C . PRO A 1 209 ? 1.911 8.101 18.992 1.00 40.34 209 PRO A C 1
ATOM 1655 O O . PRO A 1 209 ? 1.769 9.153 19.626 1.00 40.34 209 PRO A O 1
ATOM 1658 N N . LEU A 1 210 ? 1.137 7.038 19.201 1.00 41.81 210 LEU A N 1
ATOM 1659 C CA . LEU A 1 210 ? 0.841 6.717 20.581 1.00 41.81 210 LEU A CA 1
ATOM 1660 C C . LEU A 1 210 ? 2.229 6.476 21.170 1.00 41.81 210 LEU A C 1
ATOM 1662 O O . LEU A 1 210 ? 2.734 5.358 21.211 1.00 41.81 210 LEU A O 1
ATOM 1666 N N . GLY A 1 211 ? 2.917 7.580 21.461 1.00 34.66 211 GLY A N 1
ATOM 1667 C CA . GLY A 1 211 ? 4.132 7.641 22.209 1.00 34.66 211 GLY A CA 1
ATOM 1668 C C . GLY A 1 211 ? 3.622 7.231 23.551 1.00 34.66 211 GLY A C 1
ATOM 1669 O O . GLY A 1 211 ? 3.127 8.044 24.324 1.00 34.66 211 GLY A O 1
ATOM 1670 N N . VAL A 1 212 ? 3.641 5.929 23.769 1.00 36.12 212 VAL A N 1
ATOM 1671 C CA . VAL A 1 212 ? 3.442 5.351 25.069 1.00 36.12 212 VAL A CA 1
ATOM 1672 C C . VAL A 1 212 ? 4.725 5.676 25.841 1.00 36.12 212 VAL A C 1
ATOM 1674 O O . VAL A 1 212 ? 5.547 4.815 26.131 1.00 36.12 212 VAL A O 1
ATOM 1677 N N . GLU A 1 213 ? 4.962 6.963 26.098 1.00 36.28 213 GLU A N 1
ATOM 1678 C CA . GLU A 1 213 ? 5.883 7.374 27.136 1.00 36.28 213 GLU A CA 1
ATOM 1679 C C . GLU A 1 213 ? 5.154 7.111 28.450 1.00 36.28 213 GLU A C 1
ATOM 1681 O O . GLU A 1 213 ? 4.072 7.642 28.706 1.00 36.28 213 GLU A O 1
ATOM 1686 N N . ASN A 1 214 ? 5.748 6.271 29.295 1.00 36.28 214 ASN A N 1
ATOM 1687 C CA . ASN A 1 214 ? 5.346 6.190 30.690 1.00 36.28 214 ASN A CA 1
ATOM 1688 C C . ASN A 1 214 ? 5.647 7.546 31.332 1.00 36.28 214 ASN A C 1
ATOM 1690 O O . ASN A 1 214 ? 6.785 7.839 31.701 1.00 36.28 214 ASN A O 1
ATOM 1694 N N . LEU A 1 215 ? 4.633 8.399 31.420 1.00 36.00 215 LEU A N 1
ATOM 1695 C CA . LEU A 1 215 ? 4.757 9.717 32.020 1.00 36.00 215 LEU A CA 1
ATOM 1696 C C . LEU A 1 215 ? 4.180 9.662 33.426 1.00 36.00 215 LEU A C 1
ATOM 1698 O O . LEU A 1 215 ? 2.993 9.866 33.659 1.00 36.00 215 LEU A O 1
ATOM 1702 N N . GLY A 1 216 ? 5.076 9.321 34.352 1.00 39.12 216 GLY A N 1
ATOM 1703 C CA . GLY A 1 216 ? 4.810 9.167 35.776 1.00 39.12 216 GLY A CA 1
ATOM 1704 C C . GLY A 1 216 ? 5.407 7.870 36.315 1.00 39.12 216 GLY A C 1
ATOM 1705 O O . GLY A 1 216 ? 5.237 6.800 35.736 1.00 39.12 216 GLY A O 1
ATOM 1706 N N . GLY A 1 217 ? 6.121 7.950 37.440 1.00 42.22 217 GLY A N 1
ATOM 1707 C CA . GLY A 1 217 ? 6.353 6.767 38.269 1.00 42.22 217 GLY A CA 1
ATOM 1708 C C . GLY A 1 217 ? 5.046 6.324 38.935 1.00 42.22 217 GLY A C 1
ATOM 1709 O O . GLY A 1 217 ? 4.097 7.100 39.006 1.00 42.22 217 GLY A O 1
ATOM 1710 N N . ASN A 1 218 ? 4.994 5.096 39.462 1.00 45.09 218 ASN A N 1
ATOM 1711 C CA . ASN A 1 218 ? 3.884 4.670 40.319 1.00 45.09 218 ASN A CA 1
ATOM 1712 C C . ASN A 1 218 ? 3.605 5.757 41.368 1.00 45.09 218 ASN A C 1
ATOM 1714 O O . ASN A 1 218 ? 4.502 6.106 42.140 1.00 45.09 218 ASN A O 1
ATOM 1718 N N . CYS A 1 219 ? 2.376 6.276 41.415 1.00 44.56 219 CYS A N 1
ATOM 1719 C CA . CYS A 1 219 ? 1.962 7.128 42.518 1.00 44.56 219 CYS A CA 1
ATOM 1720 C C . CYS A 1 219 ? 2.087 6.294 43.800 1.00 44.56 219 CYS A C 1
ATOM 1722 O O . CYS A 1 219 ? 1.286 5.389 44.037 1.00 44.56 219 CYS A O 1
ATOM 1724 N N . SER A 1 220 ? 3.082 6.576 44.642 1.00 46.78 220 SER A N 1
ATOM 1725 C CA . SER A 1 220 ? 3.067 6.102 46.021 1.00 46.78 220 SER A CA 1
ATOM 1726 C C . SER A 1 220 ? 1.973 6.886 46.736 1.00 46.78 220 SER A C 1
ATOM 1728 O O . SER A 1 220 ? 2.225 7.958 47.289 1.00 46.78 220 SER A O 1
ATOM 1730 N N . VAL A 1 221 ? 0.732 6.412 46.643 1.00 47.47 221 VAL A N 1
ATOM 1731 C CA . VAL A 1 221 ? -0.372 7.001 47.396 1.00 47.47 221 VAL A CA 1
ATOM 1732 C C . VAL A 1 221 ? -0.027 6.810 48.864 1.00 47.47 221 VAL A C 1
ATOM 1734 O O . VAL A 1 221 ? 0.088 5.687 49.360 1.00 47.47 221 VAL A O 1
ATOM 1737 N N . ASN A 1 222 ? 0.210 7.915 49.559 1.00 45.75 222 ASN A N 1
ATOM 1738 C CA . ASN A 1 222 ? 0.348 7.892 51.000 1.00 45.75 222 ASN A CA 1
ATOM 1739 C C . ASN A 1 222 ? -0.981 7.405 51.598 1.00 45.75 222 ASN A C 1
ATOM 1741 O O . ASN A 1 222 ? -1.952 8.145 51.624 1.00 45.75 222 ASN A O 1
ATOM 1745 N N . LYS A 1 223 ? -0.986 6.161 52.090 1.00 42.25 223 LYS A N 1
ATOM 1746 C CA . LYS A 1 223 ? -1.758 5.675 53.249 1.00 42.25 223 LYS A CA 1
ATOM 1747 C C . LYS A 1 223 ? -3.262 6.007 53.327 1.00 42.25 223 LYS A C 1
ATOM 1749 O O . LYS A 1 223 ? -3.768 6.116 54.441 1.00 42.25 223 LYS A O 1
ATOM 1754 N N . ASP A 1 224 ? -3.995 6.079 52.220 1.00 46.50 224 ASP A N 1
ATOM 1755 C CA . ASP A 1 224 ? -5.457 5.952 52.289 1.00 46.50 224 ASP A CA 1
ATOM 1756 C C . ASP A 1 224 ? -5.891 4.557 51.799 1.00 46.50 224 ASP A C 1
ATOM 1758 O O . ASP A 1 224 ? -5.869 4.297 50.595 1.00 46.50 224 ASP A O 1
ATOM 1762 N N . PRO A 1 225 ? -6.268 3.630 52.701 1.00 49.62 225 PRO A N 1
ATOM 1763 C CA . PRO A 1 225 ? -6.712 2.287 52.328 1.00 49.62 225 PRO A CA 1
ATOM 1764 C C . PRO A 1 225 ? -8.059 2.272 51.582 1.00 49.62 225 PRO A C 1
ATOM 1766 O O . PRO A 1 225 ? -8.489 1.205 51.146 1.00 49.62 225 PRO A O 1
ATOM 1769 N N . SER A 1 226 ? -8.736 3.417 51.435 1.00 44.78 226 SER A N 1
ATOM 1770 C CA . SER A 1 226 ? -9.998 3.526 50.694 1.00 44.78 226 SER A CA 1
ATOM 1771 C C . SER A 1 226 ? -9.826 3.799 49.194 1.00 44.78 226 SER A C 1
ATOM 1773 O O . SER A 1 226 ? -10.790 3.660 48.440 1.00 44.78 226 SER A O 1
ATOM 1775 N N . ILE A 1 227 ? -8.611 4.126 48.734 1.00 41.88 227 ILE A N 1
ATOM 1776 C CA . ILE A 1 227 ? -8.320 4.434 47.328 1.00 41.88 227 ILE A CA 1
ATOM 1777 C C . ILE A 1 227 ? -7.333 3.401 46.781 1.00 41.88 227 ILE A C 1
ATOM 1779 O O . ILE A 1 227 ? -6.119 3.593 46.787 1.00 41.88 227 ILE A O 1
ATOM 1783 N N . ASN A 1 228 ? -7.867 2.294 46.267 1.00 41.56 228 ASN A N 1
ATOM 1784 C CA . ASN A 1 228 ? -7.091 1.405 45.410 1.00 41.56 228 ASN A CA 1
ATOM 1785 C C . ASN A 1 228 ? -7.083 1.990 43.998 1.00 41.56 228 ASN A C 1
ATOM 1787 O O . ASN A 1 228 ? -8.057 1.865 43.261 1.00 41.56 228 ASN A O 1
ATOM 1791 N N . LEU A 1 229 ? -5.980 2.635 43.620 1.00 43.94 229 LEU A N 1
ATOM 1792 C CA . LEU A 1 229 ? -5.705 2.967 42.225 1.00 43.94 229 LEU A CA 1
ATOM 1793 C C . LEU A 1 229 ? -5.469 1.662 41.457 1.00 43.94 229 LEU A C 1
ATOM 1795 O O . LEU A 1 229 ? -4.364 1.119 41.442 1.00 43.94 229 LEU A O 1
ATOM 1799 N N . VAL A 1 230 ? -6.525 1.131 40.846 1.00 40.66 230 VAL A N 1
ATOM 1800 C CA . VAL A 1 230 ? -6.421 -0.034 39.967 1.00 40.66 230 VAL A CA 1
ATOM 1801 C C . VAL A 1 230 ? -6.009 0.474 38.587 1.00 40.66 230 VAL A C 1
ATOM 1803 O O . VAL A 1 230 ? -6.845 0.939 37.822 1.00 40.66 230 VAL A O 1
ATOM 1806 N N . ASN A 1 231 ? -4.710 0.379 38.300 1.00 42.34 231 ASN A N 1
ATOM 1807 C CA . ASN A 1 231 ? -4.043 0.781 37.058 1.00 42.34 231 ASN A CA 1
ATOM 1808 C C . ASN A 1 231 ? -4.069 2.283 36.731 1.00 42.34 231 ASN A C 1
ATOM 1810 O O . ASN A 1 231 ? -5.102 2.900 36.491 1.00 42.34 231 ASN A O 1
ATOM 1814 N N . VAL A 1 232 ? -2.870 2.853 36.627 1.00 43.12 232 VAL A N 1
ATOM 1815 C CA . VAL A 1 232 ? -2.647 4.152 35.995 1.00 43.12 232 VAL A CA 1
ATOM 1816 C C . VAL A 1 232 ? -2.856 3.950 34.493 1.00 43.12 232 VAL A C 1
ATOM 1818 O O . VAL A 1 232 ? -2.084 3.246 33.847 1.00 43.12 232 VAL A O 1
ATOM 1821 N N . GLY A 1 233 ? -3.952 4.483 33.953 1.00 42.72 233 GLY A N 1
ATOM 1822 C CA . GLY A 1 233 ? -4.193 4.488 32.512 1.00 42.72 233 GLY A CA 1
ATOM 1823 C C . GLY A 1 233 ? -3.179 5.375 31.787 1.00 42.72 233 GLY A C 1
ATOM 1824 O O . GLY A 1 233 ? -2.778 6.414 32.308 1.00 42.72 233 GLY A O 1
ATOM 1825 N N . TRP A 1 234 ? -2.769 4.939 30.598 1.00 39.69 234 TRP A N 1
ATOM 1826 C CA . TRP A 1 234 ? -1.821 5.631 29.728 1.00 39.69 234 TRP A CA 1
ATOM 1827 C C . TRP A 1 234 ? -2.345 7.017 29.302 1.00 39.69 234 TRP A C 1
ATOM 1829 O O . TRP A 1 234 ? -3.549 7.148 29.063 1.00 39.69 234 TRP A O 1
ATOM 1839 N N . PRO A 1 235 ? -1.477 8.037 29.171 1.00 37.66 235 PRO A N 1
ATOM 1840 C CA . PRO A 1 235 ? -1.865 9.323 28.602 1.00 37.66 235 PRO A CA 1
ATOM 1841 C C . PRO A 1 235 ? -2.283 9.169 27.134 1.00 37.66 235 PRO A C 1
ATOM 1843 O O . PRO A 1 235 ? -1.794 8.297 26.415 1.00 37.66 235 PRO A O 1
ATOM 1846 N N . ILE A 1 236 ? -3.216 10.013 26.695 1.00 41.19 236 ILE A N 1
ATOM 1847 C CA . ILE A 1 236 ? -3.891 9.900 25.399 1.00 41.19 236 ILE A CA 1
ATOM 1848 C C . ILE A 1 236 ? -3.704 11.196 24.634 1.00 41.19 236 ILE A C 1
ATOM 1850 O O . ILE A 1 236 ? -4.080 12.250 25.127 1.00 41.19 236 ILE A O 1
ATOM 1854 N N . HIS A 1 237 ? -3.163 11.112 23.423 1.00 38.75 237 HIS A N 1
ATOM 1855 C CA . HIS A 1 237 ? -3.030 12.255 22.528 1.00 38.75 237 HIS A CA 1
ATOM 1856 C C . HIS A 1 237 ? -4.212 12.238 21.551 1.00 38.75 237 HIS A C 1
ATOM 1858 O O . HIS A 1 237 ? -4.354 11.299 20.771 1.00 38.75 237 HIS A O 1
ATOM 1864 N N . GLY A 1 238 ? -5.080 13.249 21.622 1.00 39.00 238 GLY A N 1
ATOM 1865 C CA . GLY A 1 238 ? -6.211 13.439 20.709 1.00 39.00 238 GLY A CA 1
ATOM 1866 C C . GLY A 1 238 ? -6.104 14.767 19.961 1.00 39.00 238 GLY A C 1
ATOM 1867 O O . GLY A 1 238 ? -5.520 15.723 20.473 1.00 39.00 238 GLY A O 1
ATOM 1868 N N . ASN A 1 239 ? -6.655 14.831 18.747 1.00 41.59 239 ASN A N 1
ATOM 1869 C CA . ASN A 1 239 ? -6.887 16.098 18.052 1.00 41.59 239 ASN A CA 1
ATOM 1870 C C . ASN A 1 239 ? -8.226 16.716 18.529 1.00 41.59 239 ASN A C 1
ATOM 1872 O O . ASN A 1 239 ? -8.805 16.273 19.520 1.00 41.59 239 ASN A O 1
ATOM 1876 N N . LYS A 1 240 ? -8.703 17.768 17.849 1.00 38.47 240 LYS A N 1
ATOM 1877 C CA . LYS A 1 240 ? -9.888 18.563 18.233 1.00 38.47 240 LYS A CA 1
ATOM 1878 C C . LYS A 1 240 ? -11.190 17.765 18.450 1.00 38.47 240 LYS A C 1
ATOM 1880 O O . LYS A 1 240 ? -12.087 18.300 19.089 1.00 38.47 240 LYS A O 1
ATOM 1885 N N . ASP A 1 241 ? -11.278 16.530 17.958 1.00 41.03 241 ASP A N 1
ATOM 1886 C CA . ASP A 1 241 ? -12.472 15.690 18.028 1.00 41.03 241 ASP A CA 1
ATOM 1887 C C . ASP A 1 241 ? -12.088 14.291 18.544 1.00 41.03 241 ASP A C 1
ATOM 1889 O O . ASP A 1 241 ? -12.004 13.339 17.778 1.00 41.03 241 ASP A O 1
ATOM 1893 N N . PHE A 1 242 ? -11.825 14.144 19.849 1.00 43.19 242 PHE A N 1
ATOM 1894 C CA . PHE A 1 242 ? -11.596 12.819 20.436 1.00 43.19 242 PHE A CA 1
ATOM 1895 C C . PHE A 1 242 ? -12.844 12.311 21.163 1.00 43.19 242 PHE A C 1
ATOM 1897 O O . PHE A 1 242 ? -13.410 12.976 22.031 1.00 43.19 242 PHE A O 1
ATOM 1904 N N . SER A 1 243 ? -13.261 11.089 20.839 1.00 41.94 243 SER A N 1
ATOM 1905 C CA . SER A 1 243 ? -14.230 10.345 21.645 1.00 41.94 243 SER A CA 1
ATOM 1906 C C . SER A 1 243 ? -13.515 9.409 22.606 1.00 41.94 243 SER A C 1
ATOM 1908 O O . SER A 1 243 ? -12.552 8.743 22.236 1.00 41.94 243 SER A O 1
ATOM 1910 N N . LEU A 1 244 ? -14.014 9.332 23.838 1.00 45.50 244 LEU A N 1
ATOM 1911 C CA . LEU A 1 244 ? -13.524 8.412 24.850 1.00 45.50 244 LEU A CA 1
ATOM 1912 C C . LEU A 1 244 ? -14.518 7.264 25.016 1.00 45.50 244 LEU A C 1
ATOM 1914 O O . LEU A 1 244 ? -15.630 7.453 25.517 1.00 45.50 244 LEU A O 1
ATOM 1918 N N . VAL A 1 245 ? -14.127 6.064 24.600 1.00 44.69 245 VAL A N 1
ATOM 1919 C CA . VAL A 1 245 ? -14.911 4.852 24.865 1.00 44.69 245 VAL A CA 1
ATOM 1920 C C . VAL A 1 245 ? -14.295 4.122 26.041 1.00 44.69 245 VAL A C 1
ATOM 1922 O O . VAL A 1 245 ? -13.112 3.793 25.993 1.00 44.69 245 VAL A O 1
ATOM 1925 N N . VAL A 1 246 ? -15.105 3.832 27.058 1.00 48.06 246 VAL A N 1
ATOM 1926 C CA . VAL A 1 246 ? -14.726 2.909 28.127 1.00 48.06 246 VAL A CA 1
ATOM 1927 C C . VAL A 1 246 ? -15.539 1.632 27.991 1.00 48.06 246 VAL A C 1
ATOM 1929 O O . VAL A 1 246 ? -16.772 1.657 27.984 1.00 48.06 246 VAL A O 1
ATOM 1932 N N . GLU A 1 247 ? -14.841 0.508 27.902 1.00 44.69 247 GLU A N 1
ATOM 1933 C CA . GLU A 1 247 ? -15.448 -0.816 27.963 1.00 44.69 247 GLU A CA 1
ATOM 1934 C C . GLU A 1 247 ? -15.181 -1.443 29.334 1.00 44.69 247 GLU A C 1
ATOM 1936 O O . GLU A 1 247 ? -14.037 -1.745 29.673 1.00 44.69 247 GLU A O 1
ATOM 1941 N N . ASN A 1 248 ? -16.241 -1.660 30.119 1.00 47.59 248 ASN A N 1
ATOM 1942 C CA . ASN A 1 248 ? -16.179 -2.536 31.286 1.00 47.59 248 ASN A CA 1
ATOM 1943 C C . ASN A 1 248 ? -16.297 -3.988 30.800 1.00 47.59 248 ASN A C 1
ATOM 1945 O O . ASN A 1 248 ? -17.376 -4.449 30.422 1.00 47.59 248 ASN A O 1
ATOM 1949 N N . THR A 1 249 ? -15.177 -4.710 30.783 1.00 43.91 249 THR A N 1
ATOM 1950 C CA . THR A 1 249 ? -15.117 -6.078 30.248 1.00 43.91 249 THR A CA 1
ATOM 1951 C C . THR A 1 249 ? -15.566 -7.162 31.229 1.00 43.91 249 THR A C 1
ATOM 1953 O O . THR A 1 249 ? -15.601 -8.325 30.838 1.00 43.91 249 THR A O 1
ATOM 1956 N N . GLN A 1 250 ? -15.865 -6.846 32.495 1.00 48.00 250 GLN A N 1
ATOM 1957 C CA . GLN A 1 250 ? -16.079 -7.883 33.518 1.00 48.00 250 GLN A CA 1
ATOM 1958 C C . GLN A 1 250 ? -17.543 -8.185 33.851 1.00 48.00 250 GLN A C 1
ATOM 1960 O O . GLN A 1 250 ? -17.799 -9.109 34.618 1.00 48.00 250 GLN A O 1
ATOM 1965 N N . GLY A 1 251 ? -18.518 -7.486 33.262 1.00 39.97 251 GLY A N 1
ATOM 1966 C CA . GLY A 1 251 ? -19.935 -7.877 33.338 1.00 39.97 251 GLY A CA 1
ATOM 1967 C C . GLY A 1 251 ? -20.552 -7.896 34.747 1.00 39.97 251 GLY A C 1
ATOM 1968 O O . GLY A 1 251 ? -21.712 -8.274 34.897 1.00 39.97 251 GLY A O 1
ATOM 1969 N N . ALA A 1 252 ? -19.814 -7.487 35.781 1.00 45.41 252 ALA A N 1
ATOM 1970 C CA . ALA A 1 252 ? -20.302 -7.425 37.147 1.00 45.41 252 ALA A CA 1
ATOM 1971 C C . ALA A 1 252 ? -21.003 -6.080 37.381 1.00 45.41 252 ALA A C 1
ATOM 1973 O O . ALA A 1 252 ? -20.484 -5.028 37.019 1.00 45.41 252 ALA A O 1
ATOM 1974 N N . ALA A 1 253 ? -22.197 -6.122 37.976 1.00 43.91 253 ALA A N 1
ATOM 1975 C CA . ALA A 1 253 ? -23.112 -4.994 38.172 1.00 43.91 253 ALA A CA 1
ATOM 1976 C C . ALA A 1 253 ? -22.649 -3.975 39.238 1.00 43.91 253 ALA A C 1
ATOM 1978 O O . ALA A 1 253 ? -23.439 -3.542 40.078 1.00 43.91 253 ALA A O 1
ATOM 1979 N N . PHE A 1 254 ? -21.372 -3.601 39.236 1.00 48.69 254 PHE A N 1
ATOM 1980 C CA . PHE A 1 254 ? -20.828 -2.597 40.140 1.00 48.69 254 PHE A CA 1
ATOM 1981 C C . PHE A 1 254 ? -20.727 -1.249 39.433 1.00 48.69 254 PHE A C 1
ATOM 1983 O O . PHE A 1 254 ? -20.262 -1.153 38.301 1.00 48.69 254 PHE A O 1
ATOM 1990 N N . PHE A 1 255 ? -21.169 -0.201 40.128 1.00 46.56 255 PHE A N 1
ATOM 1991 C CA . PHE A 1 255 ? -20.988 1.177 39.693 1.00 46.56 255 PHE A CA 1
ATOM 1992 C C . PHE A 1 255 ? -19.501 1.524 39.757 1.00 46.56 255 PHE A C 1
ATOM 1994 O O . PHE A 1 255 ? -18.988 1.898 40.812 1.00 46.56 255 PHE A O 1
ATOM 2001 N N . GLU A 1 256 ? -18.805 1.407 38.634 1.00 48.12 256 GLU A N 1
ATOM 2002 C CA . GLU A 1 256 ? -17.461 1.954 38.500 1.00 48.12 256 GLU A CA 1
ATOM 2003 C C . GLU A 1 256 ? -17.583 3.455 38.261 1.00 48.12 256 GLU A C 1
ATOM 2005 O O . GLU A 1 256 ? -18.189 3.900 37.281 1.00 48.12 256 GLU A O 1
ATOM 2010 N N . ARG A 1 257 ? -17.029 4.244 39.187 1.00 46.97 257 ARG A N 1
ATOM 2011 C CA . ARG A 1 257 ? -16.804 5.668 38.945 1.00 46.97 257 ARG A CA 1
ATOM 2012 C C . ARG A 1 257 ? -15.445 5.810 38.296 1.00 46.97 257 ARG A C 1
ATOM 2014 O O . ARG A 1 257 ? -14.437 5.449 38.902 1.00 46.97 257 ARG A O 1
ATOM 2021 N N . MET A 1 258 ? -15.443 6.357 37.090 1.00 48.56 258 MET A N 1
ATOM 2022 C CA . MET A 1 258 ? -14.227 6.768 36.406 1.00 48.56 258 MET A CA 1
ATOM 2023 C C . MET A 1 258 ? -14.128 8.281 36.448 1.00 48.56 258 MET A C 1
ATOM 2025 O O . MET A 1 258 ? -15.053 8.979 36.032 1.00 48.56 258 MET A O 1
ATOM 2029 N N . ILE A 1 259 ? -13.017 8.783 36.977 1.00 51.69 259 ILE A N 1
ATOM 2030 C CA . ILE A 1 259 ? -12.672 10.199 36.884 1.00 51.69 259 ILE A CA 1
ATOM 2031 C C . ILE A 1 259 ? -11.575 10.320 35.842 1.00 51.69 259 ILE A C 1
ATOM 2033 O O . ILE A 1 259 ? -10.519 9.715 36.002 1.00 51.69 259 ILE A O 1
ATOM 2037 N N . PHE A 1 260 ? -11.841 11.098 34.797 1.00 56.44 260 PHE A N 1
ATOM 2038 C CA . PHE A 1 260 ? -10.832 11.522 33.839 1.00 56.44 260 PHE A CA 1
ATOM 2039 C C . PHE A 1 260 ? -10.328 12.895 34.268 1.00 56.44 260 PHE A C 1
ATOM 2041 O O . PHE A 1 260 ? -11.103 13.847 34.361 1.00 56.44 260 PHE A O 1
ATOM 2048 N N . LEU A 1 261 ? -9.045 12.973 34.606 1.00 50.72 261 LEU A N 1
ATOM 2049 C CA . LEU A 1 261 ? -8.381 14.239 34.896 1.00 50.72 261 LEU A CA 1
ATOM 2050 C C . LEU A 1 261 ? -7.692 14.722 33.631 1.00 50.72 261 LEU A C 1
ATOM 2052 O O . LEU A 1 261 ? -6.833 14.004 33.116 1.00 50.72 261 LEU A O 1
ATOM 2056 N N . PHE A 1 262 ? -8.057 15.921 33.175 1.00 54.22 262 PHE A N 1
ATOM 2057 C CA . PHE A 1 262 ? -7.411 16.568 32.042 1.00 54.22 262 PHE A CA 1
ATOM 2058 C C . PHE A 1 262 ? -6.523 17.730 32.496 1.00 54.22 262 PHE A C 1
ATOM 2060 O O . PHE A 1 262 ? -6.970 18.581 33.266 1.00 54.22 262 PHE A O 1
ATOM 2067 N N . SER A 1 263 ? -5.270 17.766 32.027 1.00 49.31 263 SER A N 1
ATOM 2068 C CA . SER A 1 263 ? -4.342 18.883 32.265 1.00 49.31 263 SER A CA 1
ATOM 2069 C C . SER A 1 263 ? -3.963 19.566 30.953 1.00 49.31 263 SER A C 1
ATOM 2071 O O . SER A 1 263 ? -3.824 18.905 29.922 1.00 49.31 263 SER A O 1
ATOM 2073 N N . LEU A 1 264 ? -3.816 20.891 31.018 1.00 45.75 264 LEU A N 1
ATOM 2074 C CA . LEU A 1 264 ? -3.514 21.786 29.896 1.00 45.75 264 LEU A CA 1
ATOM 2075 C C . LEU A 1 264 ? -2.087 22.357 29.942 1.00 45.75 264 LEU A C 1
ATOM 2077 O O . LEU A 1 264 ? -1.729 23.146 29.069 1.00 45.75 264 LEU A O 1
ATOM 2081 N N . GLU A 1 265 ? -1.299 22.032 30.970 1.00 47.12 265 GLU A N 1
ATOM 2082 C CA . GLU A 1 265 ? 0.021 22.639 31.162 1.00 47.12 265 GLU A CA 1
ATOM 2083 C C . GLU A 1 265 ? 1.139 21.876 30.446 1.00 47.12 265 GLU A C 1
ATOM 2085 O O . GLU A 1 265 ? 1.195 20.645 30.442 1.00 47.12 265 GLU A O 1
ATOM 2090 N N . ASP A 1 266 ? 2.038 22.655 29.843 1.00 44.88 266 ASP A N 1
ATOM 2091 C CA . ASP A 1 266 ? 3.228 22.184 29.148 1.00 44.88 266 ASP A CA 1
ATOM 2092 C C . ASP A 1 266 ? 4.254 21.619 30.149 1.00 44.88 266 ASP A C 1
ATOM 2094 O O . ASP A 1 266 ? 4.388 22.102 31.278 1.00 44.88 266 ASP A O 1
ATOM 2098 N N . LYS A 1 267 ? 4.993 20.590 29.726 1.00 43.91 267 LYS A N 1
ATOM 2099 C CA . LYS A 1 267 ? 5.797 19.639 30.535 1.00 43.91 267 LYS A CA 1
ATOM 2100 C C . LYS A 1 267 ? 6.895 20.245 31.440 1.00 43.91 267 LYS A C 1
ATOM 2102 O O . LYS A 1 267 ? 7.644 19.494 32.061 1.00 43.91 267 LYS A O 1
ATOM 2107 N N . THR A 1 268 ? 7.072 21.564 31.501 1.00 40.44 268 THR A N 1
ATOM 2108 C CA . THR A 1 268 ? 8.256 22.199 32.111 1.00 40.44 268 THR A CA 1
ATOM 2109 C C . THR A 1 268 ? 8.176 22.418 33.619 1.00 40.44 268 THR A C 1
ATOM 2111 O O . THR A 1 268 ? 9.202 22.689 34.242 1.00 40.44 268 THR A O 1
ATOM 2114 N N . ALA A 1 269 ? 7.002 22.309 34.238 1.00 41.31 269 ALA A N 1
ATOM 2115 C CA . ALA A 1 269 ? 6.920 22.332 35.694 1.00 41.31 269 ALA A CA 1
ATOM 2116 C C . ALA A 1 269 ? 7.262 20.939 36.252 1.00 41.31 269 ALA A C 1
ATOM 2118 O O . ALA A 1 269 ? 6.909 19.910 35.683 1.00 41.31 269 ALA A O 1
ATOM 2119 N N . ALA A 1 270 ? 7.982 20.881 37.367 1.00 39.53 270 ALA A N 1
ATOM 2120 C CA . ALA A 1 270 ? 8.347 19.638 38.032 1.00 39.53 270 ALA A CA 1
ATOM 2121 C C . ALA A 1 270 ? 7.126 19.037 38.753 1.00 39.53 270 ALA A C 1
ATOM 2123 O O . ALA A 1 270 ? 6.975 19.170 39.967 1.00 39.53 270 ALA A O 1
ATOM 2124 N N . TRP A 1 271 ? 6.226 18.395 38.008 1.00 43.41 271 TRP A N 1
ATOM 2125 C CA . TRP A 1 271 ? 5.107 17.652 38.582 1.00 43.41 271 TRP A CA 1
ATOM 2126 C C . TRP A 1 271 ? 5.660 16.327 39.109 1.00 43.41 271 TRP A C 1
ATOM 2128 O O . TRP A 1 271 ? 5.962 15.408 38.350 1.00 43.41 271 TRP A O 1
ATOM 2138 N N . GLY A 1 272 ? 5.861 16.233 40.423 1.00 42.88 272 GLY A N 1
ATOM 2139 C CA . GLY A 1 272 ? 6.302 14.998 41.062 1.00 42.88 272 GLY A CA 1
ATOM 2140 C C . GLY A 1 272 ? 5.296 13.869 40.830 1.00 42.88 272 GLY A C 1
ATOM 2141 O O . GLY A 1 272 ? 4.267 13.839 41.489 1.00 42.88 272 GLY A O 1
ATOM 2142 N N . ASN A 1 273 ? 5.610 12.954 39.910 1.00 44.62 273 ASN A N 1
ATOM 2143 C CA . ASN A 1 273 ? 5.133 11.570 39.733 1.00 44.62 273 ASN A CA 1
ATOM 2144 C C . ASN A 1 273 ? 3.623 11.235 39.831 1.00 44.62 273 ASN A C 1
ATOM 2146 O O . ASN A 1 273 ? 3.282 10.066 39.696 1.00 44.62 273 ASN A O 1
ATOM 2150 N N . CYS A 1 274 ? 2.704 12.181 40.044 1.00 43.81 274 CYS A N 1
ATOM 2151 C CA . CYS A 1 274 ? 1.270 11.907 40.135 1.00 43.81 274 CYS A CA 1
ATOM 2152 C C . CYS A 1 274 ? 0.434 13.146 39.777 1.00 43.81 274 CYS A C 1
ATOM 2154 O O . CYS A 1 274 ? 0.457 14.126 40.522 1.00 43.81 274 CYS A O 1
ATOM 2156 N N . MET A 1 275 ? -0.363 13.099 38.697 1.00 43.22 275 MET A N 1
ATOM 2157 C CA . MET A 1 275 ? -1.277 14.208 38.351 1.00 43.22 275 MET A CA 1
ATOM 2158 C C . MET A 1 275 ? -2.333 14.462 39.441 1.00 43.22 275 MET A C 1
ATOM 2160 O O . MET A 1 275 ? -2.807 15.583 39.597 1.00 43.22 275 MET A O 1
ATOM 2164 N N . VAL A 1 276 ? -2.651 13.448 40.255 1.00 45.22 276 VAL A N 1
ATOM 2165 C CA . VAL A 1 276 ? -3.626 13.543 41.356 1.00 45.22 276 VAL A CA 1
ATOM 2166 C C . VAL A 1 276 ? -3.186 14.527 42.452 1.00 45.22 276 VAL A C 1
ATOM 2168 O O . VAL A 1 276 ? -4.032 15.127 43.106 1.00 45.22 276 VAL A O 1
ATOM 2171 N N . ASN A 1 277 ? -1.879 14.750 42.638 1.00 40.81 277 ASN A N 1
ATOM 2172 C CA . ASN A 1 277 ? -1.375 15.665 43.673 1.00 40.81 277 ASN A CA 1
ATOM 2173 C C . ASN A 1 277 ? -1.442 17.149 43.286 1.00 40.81 277 ASN A C 1
ATOM 2175 O O . ASN A 1 277 ? -1.118 18.003 44.107 1.00 40.81 277 ASN A O 1
ATOM 2179 N N . ALA A 1 278 ? -1.848 17.469 42.060 1.00 43.12 278 ALA A N 1
ATOM 2180 C CA . ALA A 1 278 ? -1.762 18.816 41.518 1.00 43.12 278 ALA A CA 1
ATOM 2181 C C . ALA A 1 278 ? -3.107 19.282 40.947 1.00 43.12 278 ALA A C 1
ATOM 2183 O O . ALA A 1 278 ? -3.195 19.811 39.841 1.00 43.12 278 ALA A O 1
ATOM 2184 N N . LEU A 1 279 ? -4.163 19.129 41.753 1.00 44.09 279 LEU A N 1
ATOM 2185 C CA . LEU A 1 279 ? -5.432 19.828 41.554 1.00 44.09 279 LEU A CA 1
ATOM 2186 C C . LEU A 1 279 ? -5.234 21.334 41.801 1.00 44.09 279 LEU A C 1
ATOM 2188 O O . LEU A 1 279 ? -5.601 21.876 42.843 1.00 44.09 279 LEU A O 1
ATOM 2192 N N . GLY A 1 280 ? -4.601 22.005 40.842 1.00 43.81 280 GLY A N 1
ATOM 2193 C CA . GLY A 1 280 ? -4.585 23.456 40.735 1.00 43.81 280 GLY A CA 1
ATOM 2194 C C . GLY A 1 280 ? -5.915 23.987 40.177 1.00 43.81 280 GLY A C 1
ATOM 2195 O O . GLY A 1 280 ? -6.715 23.218 39.632 1.00 43.81 280 GLY A O 1
ATOM 2196 N N . PRO A 1 281 ? -6.154 25.308 40.256 1.00 40.03 281 PRO A N 1
ATOM 2197 C CA . PRO A 1 281 ? -7.409 25.948 39.839 1.00 40.03 281 PRO A CA 1
ATOM 2198 C C . PRO A 1 281 ? -7.740 25.806 38.340 1.00 40.03 281 PRO A C 1
ATOM 2200 O O . PRO A 1 281 ? -8.860 26.109 37.943 1.00 40.03 281 PRO A O 1
ATOM 2203 N N . ASN A 1 282 ? -6.803 25.313 37.523 1.00 42.94 282 ASN A N 1
ATOM 2204 C CA . ASN A 1 282 ? -6.959 25.130 36.077 1.00 42.94 282 ASN A CA 1
ATOM 2205 C C . ASN A 1 282 ? -7.331 23.688 35.670 1.00 42.94 282 ASN A C 1
ATOM 2207 O O . ASN A 1 282 ? -7.270 23.349 34.489 1.00 42.94 282 ASN A O 1
ATOM 2211 N N . THR A 1 283 ? -7.687 22.821 36.624 1.00 48.28 283 THR A N 1
ATOM 2212 C CA . THR A 1 283 ? -8.029 21.420 36.332 1.00 48.28 283 THR A CA 1
ATOM 2213 C C . THR A 1 283 ? -9.481 21.302 35.870 1.00 48.28 283 THR A C 1
ATOM 2215 O O . THR A 1 283 ? -10.408 21.574 36.636 1.00 48.28 283 THR A O 1
ATOM 2218 N N . LEU A 1 284 ? -9.698 20.847 34.634 1.00 45.56 284 LEU A N 1
ATOM 2219 C CA . LEU A 1 284 ? -11.026 20.470 34.150 1.00 45.56 284 LEU A CA 1
ATOM 2220 C C . LEU A 1 284 ? -11.384 19.084 34.696 1.00 45.56 284 LEU A C 1
ATOM 2222 O O . LEU A 1 284 ? -10.855 18.064 34.256 1.00 45.56 284 LEU A O 1
ATOM 2226 N N . VAL A 1 285 ? -12.297 19.050 35.667 1.00 47.25 285 VAL A N 1
ATOM 2227 C CA . VAL A 1 285 ? -12.913 17.811 36.151 1.00 47.25 285 VAL A CA 1
ATOM 2228 C C . VAL A 1 285 ? -14.179 17.569 35.337 1.00 47.25 285 VAL A C 1
ATOM 2230 O O . VAL A 1 285 ? -15.162 18.298 35.471 1.00 47.25 285 VAL A O 1
ATOM 2233 N N . THR A 1 286 ? -14.171 16.550 34.480 1.00 49.47 286 THR A N 1
ATOM 2234 C CA . THR A 1 286 ? -15.399 16.097 33.813 1.00 49.47 286 THR A CA 1
ATOM 2235 C C . THR A 1 286 ? -16.334 15.388 34.800 1.00 49.47 286 THR A C 1
ATOM 2237 O O . THR A 1 286 ? -15.859 14.827 35.793 1.00 49.47 286 THR A O 1
ATOM 2240 N N . PRO A 1 287 ? -17.658 15.398 34.553 1.00 41.16 287 PRO A N 1
ATOM 2241 C CA . PRO A 1 287 ? -18.641 14.806 35.457 1.00 41.16 287 PRO A CA 1
ATOM 2242 C C . PRO A 1 287 ? -18.353 13.329 35.758 1.00 41.16 287 PRO A C 1
ATOM 2244 O O . PRO A 1 287 ? -17.806 12.598 34.940 1.00 41.16 287 PRO A O 1
ATOM 2247 N N . GLN A 1 288 ? -18.731 12.887 36.958 1.00 47.94 288 GLN A N 1
ATOM 2248 C CA . GLN A 1 288 ? -18.665 11.478 37.336 1.00 47.94 288 GLN A CA 1
ATOM 2249 C C . GLN A 1 288 ? -19.662 10.678 36.497 1.00 47.94 288 GLN A C 1
ATOM 2251 O O . GLN A 1 288 ? -20.860 10.964 36.518 1.00 47.94 288 GLN A O 1
ATOM 2256 N N . PHE A 1 289 ? -19.183 9.640 35.818 1.00 47.41 289 PHE A N 1
ATOM 2257 C CA . PHE A 1 289 ? -20.045 8.705 35.104 1.00 47.41 289 PHE A CA 1
ATOM 2258 C C . PHE A 1 289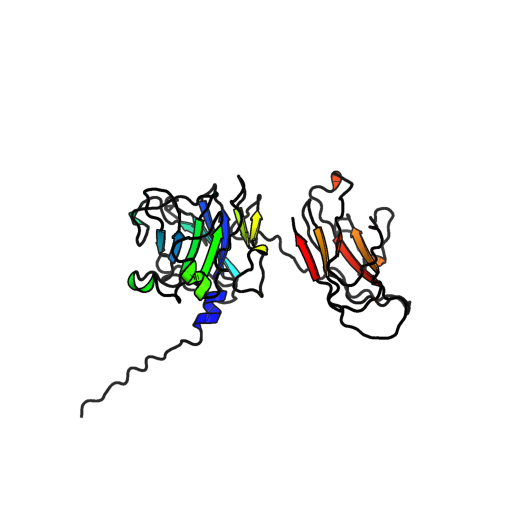 ? -20.193 7.430 35.927 1.00 47.41 289 PHE A C 1
ATOM 2260 O O . PHE A 1 289 ? -19.200 6.824 36.327 1.00 47.41 289 PHE A O 1
ATOM 2267 N N . GLY A 1 290 ? -21.436 7.032 36.196 1.00 42.28 290 GLY A N 1
ATOM 2268 C CA . GLY A 1 290 ? -21.746 5.668 36.604 1.00 42.28 290 GLY A CA 1
ATOM 2269 C C . GLY A 1 290 ? -22.010 4.857 35.346 1.00 42.28 290 GLY A C 1
ATOM 2270 O O . GLY A 1 290 ? -22.948 5.172 34.616 1.00 42.28 290 GLY A O 1
ATOM 2271 N N . THR A 1 291 ? -21.189 3.848 35.070 1.00 42.38 291 THR A N 1
ATOM 2272 C CA . THR A 1 291 ? -21.452 2.929 33.955 1.00 42.38 291 THR A CA 1
ATOM 2273 C C . THR A 1 291 ? -22.123 1.662 34.481 1.00 42.38 291 THR A C 1
ATOM 2275 O O . THR A 1 291 ? -21.720 1.109 35.503 1.00 42.38 291 THR A O 1
ATOM 2278 N N . LEU A 1 292 ? -23.202 1.245 33.817 1.00 40.06 292 LEU A N 1
ATOM 2279 C CA . LEU A 1 292 ? -23.744 -0.111 33.932 1.00 40.06 292 LEU A CA 1
ATOM 2280 C C . LEU A 1 292 ? -22.932 -1.041 33.010 1.00 40.06 292 LEU A C 1
ATOM 2282 O O . LEU A 1 292 ? -22.262 -0.540 32.103 1.00 40.06 292 LEU A O 1
ATOM 2286 N N . PRO A 1 293 ? -22.998 -2.375 33.182 1.00 40.50 293 PRO A N 1
ATOM 2287 C CA . PRO A 1 293 ? -22.355 -3.315 32.266 1.00 40.50 293 PRO A CA 1
ATOM 2288 C C . PRO A 1 293 ? -22.741 -3.026 30.807 1.00 40.50 293 PRO A C 1
ATOM 2290 O O . PRO A 1 293 ? -23.921 -3.053 30.457 1.00 40.50 293 PRO A O 1
ATOM 2293 N N . GLY A 1 294 ? -21.750 -2.731 29.961 1.00 44.47 294 GLY A N 1
ATOM 2294 C CA . GLY A 1 294 ? -21.960 -2.370 28.558 1.00 44.47 294 GLY A CA 1
ATOM 2295 C C . GLY A 1 294 ? -20.971 -1.323 28.045 1.00 44.47 294 GLY A C 1
ATOM 2296 O O . GLY A 1 294 ? -20.171 -0.762 28.793 1.00 44.47 294 GLY A O 1
ATOM 2297 N N . ARG A 1 295 ? -21.020 -1.060 26.736 1.00 40.25 295 ARG A N 1
ATOM 2298 C CA . ARG A 1 295 ? -20.225 -0.013 26.086 1.00 40.25 295 ARG A CA 1
ATOM 2299 C C . ARG A 1 295 ? -20.887 1.338 26.339 1.00 40.25 295 ARG A C 1
ATOM 2301 O O . ARG A 1 295 ? -22.000 1.565 25.870 1.00 40.25 295 ARG A O 1
ATOM 2308 N N . THR A 1 296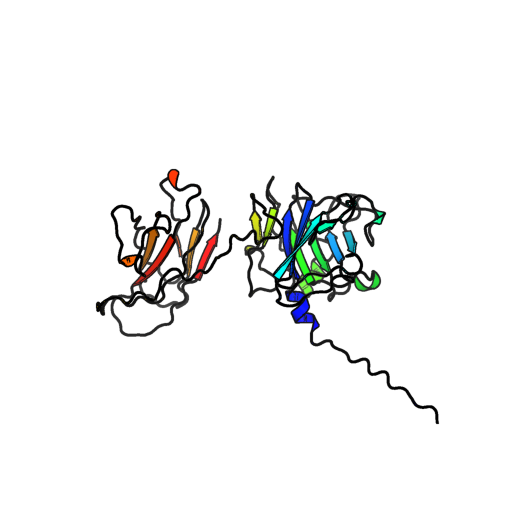 ? -20.204 2.230 27.051 1.00 46.94 296 THR A N 1
ATOM 2309 C CA . THR A 1 296 ? -20.667 3.611 27.240 1.00 46.94 296 THR A CA 1
ATOM 2310 C C . THR A 1 296 ? -19.746 4.544 26.463 1.00 46.94 296 THR A C 1
ATOM 2312 O O . THR A 1 296 ? -18.561 4.652 26.773 1.00 46.94 296 THR A O 1
ATOM 2315 N N . THR A 1 297 ? -20.284 5.204 25.437 1.00 42.97 297 THR A N 1
ATOM 2316 C CA . THR A 1 297 ? -19.588 6.294 24.742 1.00 42.97 297 THR A CA 1
ATOM 2317 C C . THR A 1 297 ? -19.898 7.587 25.473 1.00 42.97 297 THR A C 1
ATOM 2319 O O . THR A 1 297 ? -21.064 7.970 25.576 1.00 42.97 297 THR A O 1
ATOM 2322 N N . VAL A 1 298 ? -18.868 8.256 25.982 1.00 48.72 298 VAL A N 1
ATOM 2323 C CA . VAL A 1 298 ? -19.022 9.554 26.634 1.00 48.72 298 VAL A CA 1
ATOM 2324 C C . VAL A 1 298 ? -18.522 10.627 25.669 1.00 48.72 298 VAL A C 1
ATOM 2326 O O . VAL A 1 298 ? -17.314 10.714 25.445 1.00 48.72 298 VAL A O 1
ATOM 2329 N N . PRO A 1 299 ? -19.411 11.445 25.079 1.00 43.94 299 PRO A N 1
ATOM 2330 C CA . PRO A 1 299 ? -18.968 12.623 24.355 1.00 43.94 299 PRO A CA 1
ATOM 2331 C C . PRO A 1 299 ? -18.376 13.608 25.366 1.00 43.94 299 PRO A C 1
ATOM 2333 O O . PRO A 1 299 ? -19.042 13.986 26.332 1.00 43.94 299 PRO A O 1
ATOM 2336 N N . VAL A 1 300 ? -17.122 14.006 25.160 1.00 48.38 300 VAL A N 1
ATOM 2337 C CA . VAL A 1 300 ? -16.462 15.043 25.959 1.00 48.38 300 VAL A CA 1
ATOM 2338 C C . VAL A 1 300 ? -16.510 16.332 25.140 1.00 48.38 300 VAL A C 1
ATOM 2340 O O . VAL A 1 300 ? -15.657 16.531 24.278 1.00 48.38 300 VAL A O 1
ATOM 2343 N N . PRO A 1 301 ? -17.521 17.201 25.327 1.00 44.19 301 PRO A N 1
ATOM 2344 C CA . PRO A 1 301 ? -17.549 18.473 24.627 1.00 44.19 301 PRO A CA 1
ATOM 2345 C C . PRO A 1 301 ? -16.386 19.331 25.125 1.00 44.19 301 PRO A C 1
ATOM 2347 O O . PRO A 1 301 ? -16.338 19.726 26.291 1.00 44.19 301 PRO A O 1
ATOM 2350 N N . ILE A 1 302 ? -15.444 19.623 24.233 1.00 45.31 302 ILE A N 1
ATOM 2351 C CA . ILE A 1 302 ? -14.419 20.635 24.465 1.00 45.31 302 ILE A CA 1
ATOM 2352 C C . ILE A 1 302 ? -15.130 21.993 24.422 1.00 45.31 302 ILE A C 1
ATOM 2354 O O . ILE A 1 302 ? -15.445 22.516 23.357 1.00 45.31 302 ILE A O 1
ATOM 2358 N N . VAL A 1 303 ? -15.453 22.537 25.597 1.00 39.56 303 VAL A N 1
ATOM 2359 C CA . VAL A 1 303 ? -16.270 23.760 25.728 1.00 39.56 303 VAL A CA 1
ATOM 2360 C C . VAL A 1 303 ? -15.479 25.044 25.436 1.00 39.56 303 VAL A C 1
ATOM 2362 O O . VAL A 1 303 ? -16.056 26.127 25.415 1.00 39.56 303 VAL A O 1
ATOM 2365 N N . ASP A 1 304 ? -14.170 24.939 25.200 1.00 45.12 304 ASP A N 1
ATOM 2366 C CA . ASP A 1 304 ? -13.293 26.078 24.938 1.00 45.12 304 ASP A CA 1
ATOM 2367 C C . ASP A 1 304 ? -12.562 25.924 23.595 1.00 45.12 304 ASP A C 1
ATOM 2369 O O . ASP A 1 304 ? -11.702 25.063 23.418 1.00 45.12 304 ASP A O 1
ATOM 2373 N N . SER A 1 305 ? -12.874 26.807 22.644 1.00 42.94 305 SER A N 1
ATOM 2374 C CA . SER A 1 305 ? -12.223 26.879 21.330 1.00 42.94 305 SER A CA 1
ATOM 2375 C C . SER A 1 305 ? -10.728 27.222 21.393 1.00 42.94 305 SER A C 1
ATOM 2377 O O . SER A 1 305 ? -10.022 27.043 20.404 1.00 42.94 305 SER A O 1
ATOM 2379 N N . SER A 1 306 ? -10.213 27.696 22.534 1.00 39.44 306 SER A N 1
ATOM 2380 C CA . SER A 1 306 ? -8.777 27.926 22.757 1.00 39.44 306 SER A CA 1
ATOM 2381 C C . SER A 1 306 ? -7.960 26.630 22.914 1.00 39.44 306 SER A C 1
ATOM 2383 O O . SER A 1 306 ? -6.727 26.667 22.975 1.00 39.44 306 SER A O 1
ATOM 2385 N N . LEU A 1 307 ? -8.648 25.483 22.968 1.00 42.28 307 LEU A N 1
ATOM 2386 C CA . LEU A 1 307 ? -8.084 24.133 23.052 1.00 42.28 307 LEU A CA 1
ATOM 2387 C C . LEU A 1 307 ? -7.810 23.508 21.678 1.00 42.28 307 LEU A C 1
ATOM 2389 O O . LEU A 1 307 ? -7.193 22.446 21.593 1.00 42.28 307 LEU A O 1
ATOM 2393 N N . ILE A 1 308 ? -8.217 24.175 20.594 1.00 39.75 308 ILE A N 1
ATOM 2394 C CA . ILE A 1 308 ? -7.878 23.771 19.230 1.00 39.75 308 ILE A CA 1
ATOM 2395 C C . ILE A 1 308 ? -6.345 23.817 19.096 1.00 39.75 308 ILE A C 1
ATOM 2397 O O . ILE A 1 308 ? -5.742 24.876 19.242 1.00 39.75 308 ILE A O 1
ATOM 2401 N N . ALA A 1 309 ? -5.736 22.658 18.818 1.00 34.75 309 ALA A N 1
ATOM 2402 C CA . ALA A 1 309 ? -4.290 22.431 18.664 1.00 34.75 309 ALA A CA 1
ATOM 2403 C C . ALA A 1 309 ? -3.434 22.313 19.948 1.00 34.75 309 ALA A C 1
ATOM 2405 O O . ALA A 1 309 ? -2.208 22.366 19.853 1.00 34.75 309 ALA A O 1
ATOM 2406 N N . LYS A 1 310 ? -4.026 22.100 21.133 1.00 40.22 310 LYS A N 1
ATOM 2407 C CA . LYS A 1 310 ? -3.260 21.797 22.362 1.00 40.22 310 LYS A CA 1
ATOM 2408 C C . LYS A 1 310 ? -3.248 20.300 22.679 1.00 40.22 310 LYS A C 1
ATOM 2410 O O . LYS A 1 310 ? -4.233 19.608 22.446 1.00 40.22 310 LYS A O 1
ATOM 2415 N N . GLN A 1 311 ? -2.138 19.809 23.236 1.00 40.09 311 GLN A N 1
ATOM 2416 C CA . GLN A 1 311 ? -2.072 18.461 23.806 1.00 40.09 311 GLN A CA 1
ATOM 2417 C C . GLN A 1 311 ? -2.932 18.405 25.070 1.00 40.09 311 GLN A C 1
ATOM 2419 O O . GLN A 1 311 ? -2.850 19.285 25.925 1.00 40.09 311 GLN A O 1
ATOM 2424 N N . VAL A 1 312 ? -3.754 17.368 25.178 1.00 42.31 312 VAL A N 1
ATOM 2425 C CA . VAL A 1 312 ? -4.620 17.132 26.330 1.00 42.31 312 VAL A CA 1
ATOM 2426 C C . VAL A 1 312 ? -4.153 15.845 26.998 1.00 42.31 312 VAL A C 1
ATOM 2428 O O . VAL A 1 312 ? -4.035 14.821 26.341 1.00 42.31 312 VAL A O 1
ATOM 2431 N N . TRP A 1 313 ? -3.879 15.892 28.298 1.00 42.72 313 TRP A N 1
ATOM 2432 C CA . TRP A 1 313 ? -3.500 14.717 29.090 1.00 42.72 313 TRP A CA 1
ATOM 2433 C C . TRP A 1 313 ? -4.744 14.094 29.702 1.00 42.72 313 TRP A C 1
ATOM 2435 O O . TRP A 1 313 ? -5.638 14.839 30.066 1.00 42.72 313 TRP A O 1
ATOM 2445 N N . ALA A 1 314 ? -4.819 12.774 29.859 1.00 48.03 314 ALA A N 1
ATOM 2446 C CA . ALA A 1 314 ? -5.945 12.126 30.531 1.00 48.03 314 ALA A CA 1
ATOM 2447 C C . ALA A 1 314 ? -5.444 11.029 31.475 1.00 48.03 314 ALA A C 1
ATOM 2449 O O . ALA A 1 314 ? -4.654 10.180 31.071 1.00 48.03 314 ALA A O 1
ATOM 2450 N N . GLN A 1 315 ? -5.915 11.027 32.723 1.00 47.19 315 GLN A N 1
ATOM 2451 C CA . GLN A 1 315 ? -5.735 9.910 33.656 1.00 47.19 315 GLN A CA 1
ATOM 2452 C C . GLN A 1 315 ? -7.098 9.404 34.103 1.00 47.19 315 GLN A C 1
ATOM 2454 O O . GLN A 1 315 ? -7.899 10.184 34.611 1.00 47.19 315 GLN A O 1
ATOM 2459 N N . ALA A 1 316 ? -7.338 8.102 33.944 1.00 48.59 316 ALA A N 1
ATOM 2460 C CA . ALA A 1 316 ? -8.501 7.433 34.505 1.00 48.59 316 ALA A CA 1
ATOM 2461 C C . ALA A 1 316 ? -8.208 7.010 35.952 1.00 48.59 316 ALA A C 1
ATOM 2463 O O . ALA A 1 316 ? -7.252 6.276 36.201 1.00 48.59 316 ALA A O 1
ATOM 2464 N N . LEU A 1 317 ? -9.037 7.439 36.901 1.00 48.31 317 LEU A N 1
ATOM 2465 C CA . LEU A 1 317 ? -9.111 6.840 38.233 1.00 48.31 317 LEU A CA 1
ATOM 2466 C C . LEU A 1 317 ? -10.366 5.983 38.325 1.00 48.31 317 LEU A C 1
ATOM 2468 O O . LEU A 1 317 ? -11.468 6.509 38.180 1.00 48.31 317 LEU A O 1
ATOM 2472 N N . VAL A 1 318 ? -10.197 4.691 38.598 1.00 47.00 318 VAL A N 1
ATOM 2473 C CA . VAL A 1 318 ? -11.304 3.765 38.856 1.00 47.00 318 VAL A CA 1
ATOM 2474 C C . VAL A 1 318 ? -11.500 3.642 40.362 1.00 47.00 318 VAL A C 1
ATOM 2476 O O . VAL A 1 318 ? -10.582 3.247 41.077 1.00 47.00 318 VAL A O 1
ATOM 2479 N N . PHE A 1 319 ? -12.700 3.960 40.845 1.00 46.62 319 PHE A N 1
ATOM 2480 C CA . PHE A 1 319 ? -13.080 3.755 42.242 1.00 46.62 319 PHE A CA 1
ATOM 2481 C C . PHE A 1 319 ? -14.041 2.576 42.356 1.00 46.62 319 PHE A C 1
ATOM 2483 O O . PHE A 1 319 ? -15.106 2.575 41.737 1.00 46.62 319 PHE A O 1
ATOM 2490 N N . THR A 1 320 ? -13.704 1.617 43.215 1.00 44.59 320 THR A N 1
ATOM 2491 C CA . THR A 1 320 ? -14.633 0.585 43.687 1.00 44.59 320 THR A CA 1
ATOM 2492 C C . THR A 1 320 ? -15.010 0.889 45.136 1.00 44.59 320 THR A C 1
ATOM 2494 O O . THR A 1 320 ? -14.117 0.895 45.989 1.00 44.59 320 THR A O 1
ATOM 2497 N N . PRO A 1 321 ? -16.289 1.137 45.468 1.00 39.06 321 PRO A N 1
ATOM 2498 C CA . PRO A 1 321 ? -16.702 1.245 46.859 1.00 39.06 321 PRO A CA 1
ATOM 2499 C C . PRO A 1 321 ? -16.526 -0.115 47.554 1.00 39.06 321 PRO A C 1
ATOM 2501 O O . PRO A 1 321 ? -17.243 -1.069 47.281 1.00 39.06 321 PRO A O 1
ATOM 2504 N N . THR A 1 322 ? -15.507 -0.181 48.409 1.00 41.34 322 THR A N 1
ATOM 2505 C CA . THR A 1 322 ? -15.329 -1.083 49.556 1.00 41.34 322 THR A CA 1
ATOM 2506 C C . THR A 1 322 ? -15.909 -2.496 49.415 1.00 41.34 322 THR A C 1
ATOM 2508 O O . THR A 1 322 ? -16.950 -2.795 49.985 1.00 41.34 322 THR A O 1
ATOM 2511 N N . LEU A 1 323 ? -15.185 -3.398 48.743 1.00 32.19 323 LEU A N 1
ATOM 2512 C CA . LEU A 1 323 ? -15.242 -4.849 48.976 1.00 32.19 323 LEU A CA 1
ATOM 2513 C C . LEU A 1 323 ? -13.909 -5.475 48.528 1.00 32.19 323 LEU A C 1
ATOM 2515 O O . LEU A 1 323 ? -13.449 -5.257 47.411 1.00 32.19 323 LEU A O 1
ATOM 2519 N N . TYR A 1 324 ? -13.264 -6.206 49.438 1.00 28.84 324 TYR A N 1
ATOM 2520 C CA . TYR A 1 324 ? -11.932 -6.797 49.275 1.00 28.84 324 TYR A CA 1
ATOM 2521 C C . TYR A 1 324 ? -11.926 -7.924 48.233 1.00 28.84 324 TYR A C 1
ATOM 2523 O O . TYR A 1 324 ? -12.055 -9.091 48.589 1.00 28.84 324 TYR A O 1
ATOM 2531 N N . TYR A 1 325 ? -11.721 -7.591 46.960 1.00 27.48 325 TYR A N 1
ATOM 2532 C CA . TYR A 1 325 ? -11.296 -8.549 45.941 1.00 27.48 325 TYR A CA 1
ATOM 2533 C C . TYR A 1 325 ? -10.316 -7.879 44.972 1.00 27.48 325 TYR A C 1
ATOM 2535 O O . TYR A 1 325 ? -10.558 -6.783 44.473 1.00 27.48 325 TYR A O 1
ATOM 2543 N N . SER A 1 326 ? -9.181 -8.539 44.734 1.00 27.42 326 SER A N 1
ATOM 2544 C CA . SER A 1 326 ? -8.207 -8.154 43.712 1.00 27.42 326 SER A CA 1
ATOM 2545 C C . SER A 1 326 ? -8.722 -8.624 42.353 1.00 27.42 326 SER A C 1
ATOM 2547 O O . SER A 1 326 ? -8.774 -9.828 42.102 1.00 27.42 326 SER A O 1
ATOM 2549 N N . PHE A 1 327 ? -9.108 -7.690 41.486 1.00 30.81 327 PHE A N 1
ATOM 2550 C CA . PHE A 1 327 ? -9.422 -7.977 40.088 1.00 30.81 327 PHE A CA 1
ATOM 2551 C C . PHE A 1 327 ? -8.477 -7.203 39.167 1.00 30.81 327 PHE A C 1
ATOM 2553 O O . PHE A 1 327 ? -8.171 -6.032 39.386 1.00 30.81 327 PHE A O 1
ATOM 2560 N N . SER A 1 328 ? -8.001 -7.880 38.119 1.00 30.89 328 SER A N 1
ATOM 2561 C CA . SER A 1 328 ? -7.261 -7.261 37.019 1.00 30.89 328 SER A CA 1
ATOM 2562 C C . SER A 1 328 ? -8.266 -6.617 36.064 1.00 30.89 328 SER A C 1
ATOM 2564 O O . SER A 1 328 ? -8.820 -7.278 35.184 1.00 30.89 328 SER A O 1
ATOM 2566 N N . ASN A 1 329 ? -8.544 -5.332 36.271 1.00 37.31 329 ASN A N 1
ATOM 2567 C CA . ASN A 1 329 ? -9.409 -4.559 35.385 1.00 37.31 329 ASN A CA 1
ATOM 2568 C C . ASN A 1 329 ? -8.634 -4.164 34.120 1.00 37.31 329 ASN A C 1
ATOM 2570 O O . ASN A 1 329 ? -7.528 -3.620 34.200 1.00 37.31 329 ASN A O 1
ATOM 2574 N N . ARG A 1 330 ? -9.217 -4.430 32.945 1.00 36.34 330 ARG A N 1
ATOM 2575 C CA . ARG A 1 330 ? -8.727 -3.935 31.654 1.00 36.34 330 ARG A CA 1
ATOM 2576 C C . ARG A 1 330 ? -9.702 -2.878 31.158 1.00 36.34 330 ARG A C 1
ATOM 2578 O O . ARG A 1 330 ? -10.790 -3.212 30.711 1.00 36.34 330 ARG A O 1
ATOM 2585 N N . VAL A 1 331 ? -9.308 -1.613 31.238 1.00 37.50 331 VAL A N 1
ATOM 2586 C CA . VAL A 1 331 ? -10.020 -0.528 30.560 1.00 37.50 331 VAL A CA 1
ATOM 2587 C C . VAL A 1 331 ? -9.483 -0.468 29.137 1.00 37.50 331 VAL A C 1
ATOM 2589 O O . VAL A 1 331 ? -8.300 -0.193 28.938 1.00 37.50 331 VAL A O 1
ATOM 2592 N N . LYS A 1 332 ? -10.329 -0.760 28.146 1.00 39.34 332 LYS A N 1
ATOM 2593 C CA . LYS A 1 332 ? -9.999 -0.506 26.742 1.00 39.34 332 LYS A CA 1
ATOM 2594 C C . LYS A 1 332 ? -10.470 0.891 26.388 1.00 39.34 332 LYS A C 1
ATOM 2596 O O . LYS A 1 332 ? -11.644 1.208 26.561 1.00 39.34 332 LYS A O 1
ATOM 2601 N N . LEU A 1 333 ? -9.541 1.693 25.893 1.00 40.12 333 LEU A N 1
ATOM 2602 C CA . LEU A 1 333 ? -9.771 3.075 25.533 1.00 40.12 333 LEU A CA 1
ATOM 2603 C C . LEU A 1 333 ? -9.659 3.197 24.020 1.00 40.12 333 LEU A C 1
ATOM 2605 O O . LEU A 1 333 ? -8.627 2.862 23.446 1.00 40.12 333 LEU A O 1
ATOM 2609 N N . THR A 1 334 ? -10.753 3.585 23.373 1.00 39.62 334 THR A N 1
ATOM 2610 C CA . THR A 1 334 ? -10.801 3.732 21.913 1.00 39.62 334 THR A CA 1
ATOM 2611 C C . THR A 1 334 ? -11.037 5.192 21.580 1.00 39.62 334 THR A C 1
ATOM 2613 O O . THR A 1 334 ? -12.032 5.752 22.039 1.00 39.62 334 THR A O 1
ATOM 2616 N N . ILE A 1 335 ? -10.124 5.771 20.800 1.00 38.84 335 ILE A N 1
ATOM 2617 C CA . ILE A 1 335 ? -10.264 7.098 20.201 1.00 38.84 335 ILE A CA 1
ATOM 2618 C C . ILE A 1 335 ? -10.904 6.903 18.830 1.00 38.84 335 ILE A C 1
ATOM 2620 O O . ILE A 1 335 ? -10.413 6.113 18.027 1.00 38.84 335 ILE A O 1
ATOM 2624 N N . SER A 1 336 ? -11.997 7.606 18.568 1.00 39.12 336 SER A N 1
ATOM 2625 C CA . SER A 1 336 ? -12.573 7.730 17.230 1.00 39.12 336 SER A CA 1
ATOM 2626 C C . SER A 1 336 ? -12.796 9.206 16.932 1.00 39.12 336 SER A C 1
ATOM 2628 O O . SER A 1 336 ? -13.375 9.891 17.783 1.00 39.12 336 SER A O 1
ATOM 2630 N N . ASN A 1 337 ? -12.339 9.646 15.756 1.00 41.28 337 ASN A N 1
ATOM 2631 C CA . ASN A 1 337 ? -12.728 10.925 15.157 1.00 41.28 337 ASN A CA 1
ATOM 2632 C C . ASN A 1 337 ? -14.116 10.807 14.525 1.00 41.28 337 ASN A C 1
ATOM 2634 O O . ASN A 1 337 ? -14.406 9.720 13.966 1.00 41.28 337 ASN A O 1
#

Mean predicted aligned error: 15.25 Å

pLDDT: mean 70.17, std 25.03, range [27.42, 98.38]

Foldseek 3Di:
DDDPPPPPPPPPVPCQVVQLQQKEFFWADFPQAKTKIWRQFQAKDFQQFKWKKKADDDPPFWRIWIARDHHRDMDHHGWMAIEHFLDADDPDADPSYHYCHNFQVSTLDGSTGDGDALQWIKMFMFSHSDPVCPLPLSGTSAMAIENWADTPCLVSCCVNQRDPHRDHAYRADPQWMWGFQDDPPDRNDDSQRIDTHNPDDPTDNPPPPVPQDPPFDPPPPPDDPQFDQQDWDTWDWDAPFWKKKWAFPPQDFFFKWKKKKKDQDDPPDPPHRDPVVDPDPRIDTDDTDGDGHDIDIDGDPPPDPVCHPTTITITIGIGGGDDDDDDNTDIDIDIDD

Sequence (337 aa):
MRSLSTLLVSVLLAGAPALRAQVILSEIQFEDQWIEILNNGPNEVDMSSWSVYLATKTPNRTNNYWFGFPANSRMAGYQFLKLYWGKKIPTTTPPNELYTGDSNWHFLFGHGFEPLDRQQGALAICNTQLNAQMNSPGIFVDWIQWGGTGFKREDIAANQNLWQANSYVASVPTGASLSLLYFMDANPPPIAAYFFDFTPTPLIHNATPLGVENLGGNCSVNKDPSINLVNVGWPIHGNKDFSLVVENTQGAAFFERMIFLFSLEDKTAAWGNCMVNALGPNTLVTPQFGTLPGRTTVPVPIVDSSLIAKQVWAQALVFTPTLYYSFSNRVKLTISN